Protein AF-A0A022RTV9-F1 (afdb_monomer_lite)

Sequence (287 aa):
MSQESLSSLPFPLDPNQTYPLLLLSHGSNHQNQTLYSISKDKAIVDTKITEFRSKKAISTSHPPWLALIHPRKSSLTFSLLNTVTKQEIHLPKIKQKPERSSYCDYACIFSETPTHPNCHVLFIAAFDTHLYYYRMGDEKFTSRPNKFGDENNNLASAVHYKRKIYGWMGRSRNLVQVDFIGGEIVIEKVVNDKGQSCHIPMPTPPFSFLFNEYLVASGDDVLLVHSTTNGNNQSMQVSHYNIFKIDVYKGEWTELKSIGDRTIFLDPYGSKSWLFTNNGSDDENDD

Structure (mmCIF, N/CA/C/O backbone):
data_AF-A0A022RTV9-F1
#
_entry.id   AF-A0A022RTV9-F1
#
loop_
_atom_site.group_PDB
_atom_site.id
_atom_site.type_symbol
_atom_site.label_atom_id
_atom_site.label_alt_id
_atom_site.label_comp_id
_atom_site.label_asym_id
_atom_site.label_entity_id
_atom_site.label_seq_id
_atom_site.pdbx_PDB_ins_code
_atom_site.Cartn_x
_atom_site.Cartn_y
_atom_site.Cartn_z
_atom_site.occupancy
_atom_site.B_iso_or_equiv
_atom_site.auth_seq_id
_atom_site.auth_comp_id
_atom_site.auth_asym_id
_atom_site.auth_atom_id
_atom_site.pdbx_PDB_model_num
ATOM 1 N N . MET A 1 1 ? -18.522 23.160 6.491 1.00 40.44 1 MET A N 1
ATOM 2 C CA . MET A 1 1 ? -17.428 23.491 5.552 1.00 40.44 1 MET A CA 1
ATOM 3 C C . MET A 1 1 ? -18.072 23.724 4.202 1.00 40.44 1 MET A C 1
ATOM 5 O O . MET A 1 1 ? -18.863 22.885 3.794 1.00 40.44 1 MET A O 1
ATOM 9 N N . SER A 1 2 ? -17.864 24.902 3.615 1.00 34.19 2 SER A N 1
ATOM 10 C CA . SER A 1 2 ? -18.536 25.348 2.393 1.00 34.19 2 SER A CA 1
ATOM 11 C C . SER A 1 2 ? -18.018 24.604 1.161 1.00 34.19 2 SER A C 1
ATOM 13 O O . SER A 1 2 ? -16.841 24.270 1.054 1.00 34.19 2 SER A O 1
ATOM 15 N N . GLN A 1 3 ? -18.933 24.369 0.228 1.00 37.50 3 GLN A N 1
ATOM 16 C CA . GLN A 1 3 ? -18.795 23.605 -1.016 1.00 37.50 3 GLN A CA 1
ATOM 17 C C . GLN A 1 3 ? -17.837 24.251 -2.048 1.00 37.50 3 GLN A C 1
ATOM 19 O O . GLN A 1 3 ? -17.596 23.685 -3.108 1.00 37.50 3 GLN A O 1
ATOM 24 N N . GLU A 1 4 ? -17.267 25.422 -1.740 1.00 35.94 4 GLU A N 1
ATOM 25 C CA . GLU A 1 4 ? -16.452 26.236 -2.654 1.00 35.94 4 GLU A CA 1
ATOM 26 C C . GLU A 1 4 ? -14.962 25.837 -2.711 1.00 35.94 4 GLU A C 1
ATOM 28 O O . GLU A 1 4 ? -14.253 26.247 -3.631 1.00 35.94 4 GLU A O 1
ATOM 33 N N . SER A 1 5 ? -14.465 25.009 -1.780 1.00 46.81 5 SER A N 1
ATOM 34 C CA . SER A 1 5 ? -13.018 24.766 -1.624 1.00 46.81 5 SER A CA 1
ATOM 35 C C . SER A 1 5 ? -12.423 23.635 -2.469 1.00 46.81 5 SER A C 1
ATOM 37 O O . SER A 1 5 ? -11.254 23.337 -2.272 1.00 46.81 5 SER A O 1
ATOM 39 N N . LEU A 1 6 ? -13.202 22.978 -3.335 1.00 50.53 6 LEU A N 1
ATOM 40 C CA . LEU A 1 6 ? -12.746 21.869 -4.200 1.00 50.53 6 LEU A CA 1
ATOM 41 C C . LEU A 1 6 ? -12.435 22.329 -5.643 1.00 50.53 6 LEU A C 1
ATOM 43 O O . LEU A 1 6 ? -12.091 21.541 -6.532 1.00 50.53 6 LEU A O 1
ATOM 47 N N . SER A 1 7 ? -12.621 23.622 -5.917 1.00 49.84 7 SER A N 1
ATOM 48 C CA . SER A 1 7 ? -12.458 24.228 -7.241 1.00 49.84 7 SER A CA 1
ATOM 49 C C . SER A 1 7 ? -10.990 24.432 -7.642 1.00 49.84 7 SER A C 1
ATOM 51 O O . SER A 1 7 ? -10.726 24.567 -8.834 1.00 49.84 7 SER A O 1
ATOM 53 N N . SER A 1 8 ? -10.039 24.387 -6.696 1.00 53.28 8 SER A N 1
ATOM 54 C CA . SER A 1 8 ? -8.605 24.609 -6.956 1.00 53.28 8 SER A CA 1
ATOM 55 C C . SER A 1 8 ? -7.824 23.369 -7.391 1.00 53.28 8 SER A C 1
ATOM 57 O O . SER A 1 8 ? -6.655 23.480 -7.761 1.00 53.28 8 SER A O 1
ATOM 59 N N . LEU A 1 9 ? -8.445 22.190 -7.366 1.00 59.78 9 LEU A N 1
ATOM 60 C CA . LEU A 1 9 ? -7.827 20.974 -7.883 1.00 59.78 9 LEU A CA 1
ATOM 61 C C . LEU A 1 9 ? -7.657 21.070 -9.412 1.00 59.78 9 LEU A C 1
ATOM 63 O O . LEU A 1 9 ? -8.671 21.227 -10.098 1.00 59.78 9 LEU A O 1
ATOM 67 N N . PRO A 1 10 ? -6.441 20.881 -9.969 1.00 61.75 10 PRO A N 1
ATOM 68 C CA . PRO A 1 10 ? -6.193 20.835 -11.416 1.00 61.75 10 PRO A CA 1
ATOM 69 C C . PRO A 1 10 ? -6.713 19.531 -12.056 1.00 61.75 10 PRO A C 1
ATOM 71 O O . PRO A 1 10 ? -6.150 19.035 -13.027 1.00 61.75 10 PRO A O 1
ATOM 74 N N . PHE A 1 11 ? -7.761 18.943 -11.471 1.00 62.59 11 PHE A N 1
ATOM 75 C CA . PHE A 1 11 ? -8.404 17.727 -11.936 1.00 62.59 11 PHE A CA 1
ATOM 76 C C . PHE A 1 11 ? -9.705 18.071 -12.687 1.00 62.59 11 PHE A C 1
ATOM 78 O O . PHE A 1 11 ? -10.491 18.888 -12.189 1.00 62.59 11 PHE A O 1
ATOM 85 N N . PRO A 1 12 ? -9.968 17.423 -13.834 1.00 56.00 12 PRO A N 1
ATOM 86 C CA . PRO A 1 12 ? -9.184 16.321 -14.390 1.00 56.00 12 PRO A CA 1
ATOM 87 C C . PRO A 1 12 ? -7.874 16.801 -15.035 1.00 56.00 12 PRO A C 1
ATOM 89 O O . PRO A 1 12 ? -7.822 17.860 -15.653 1.00 56.00 12 PRO A O 1
ATOM 92 N N . LEU A 1 13 ? -6.816 16.004 -14.865 1.00 64.44 13 LEU A N 1
ATOM 93 C CA . LEU A 1 13 ? -5.594 16.149 -15.658 1.00 64.44 13 LEU A CA 1
ATOM 94 C C . LEU A 1 13 ? -5.926 15.898 -17.136 1.00 64.44 13 LEU A C 1
ATOM 96 O O . LEU A 1 13 ? -6.953 15.286 -17.431 1.00 64.44 13 LEU A O 1
ATOM 100 N N . ASP A 1 14 ? -5.060 16.365 -18.041 1.00 64.25 14 ASP A N 1
ATOM 101 C CA . ASP A 1 14 ? -5.196 16.161 -19.490 1.00 64.25 14 ASP A CA 1
ATOM 102 C C . ASP A 1 14 ? -5.623 14.708 -19.795 1.00 64.25 14 ASP A C 1
ATOM 104 O O . ASP A 1 14 ? -4.902 13.781 -19.422 1.00 64.25 14 ASP A O 1
ATOM 108 N N . PRO A 1 15 ? -6.788 14.474 -20.428 1.00 60.91 15 PRO A N 1
ATOM 109 C CA . PRO A 1 15 ? -7.261 13.123 -20.720 1.00 60.91 15 PRO A CA 1
ATOM 110 C C . PRO A 1 15 ? -6.337 12.365 -21.685 1.00 60.91 15 PRO A C 1
ATOM 112 O O . PRO A 1 15 ? -6.389 11.139 -21.725 1.00 60.91 15 PRO A O 1
ATOM 115 N N . ASN A 1 16 ? -5.464 13.069 -22.416 1.00 66.19 16 ASN A N 1
ATOM 116 C CA . ASN A 1 16 ? -4.448 12.482 -23.292 1.00 66.19 16 ASN A CA 1
ATOM 117 C C . ASN A 1 16 ? -3.116 12.206 -22.569 1.00 66.19 16 ASN A C 1
ATOM 119 O O . ASN A 1 16 ? -2.122 11.847 -23.202 1.00 66.19 16 ASN A O 1
ATOM 123 N N . GLN A 1 17 ? -3.056 12.393 -21.247 1.00 68.75 17 GLN A N 1
ATOM 124 C CA . GLN A 1 17 ? -1.880 12.113 -20.428 1.00 68.75 17 GLN A CA 1
ATOM 125 C C . GLN A 1 17 ? -1.584 10.600 -20.427 1.00 68.75 17 GLN A C 1
ATOM 127 O O . GLN A 1 17 ? -2.201 9.829 -19.697 1.00 68.75 17 GLN A O 1
ATOM 132 N N . THR A 1 18 ? -0.595 10.176 -21.215 1.00 74.12 18 THR A N 1
ATOM 133 C CA . THR A 1 18 ? -0.183 8.763 -21.346 1.00 74.12 18 THR A CA 1
ATOM 134 C C . THR A 1 18 ? 0.809 8.297 -20.277 1.00 74.12 18 THR A C 1
ATOM 136 O O . THR A 1 18 ? 0.978 7.098 -20.067 1.00 74.12 18 THR A O 1
ATOM 139 N N . TYR A 1 19 ? 1.452 9.232 -19.572 1.00 80.88 19 TYR A N 1
ATOM 140 C CA . TYR A 1 19 ? 2.436 8.946 -18.525 1.00 80.88 19 TYR A CA 1
ATOM 141 C C . TYR A 1 19 ? 1.949 9.415 -17.153 1.00 80.88 19 TYR A C 1
ATOM 143 O O . TYR A 1 19 ? 1.403 10.520 -17.058 1.00 80.88 19 TYR A O 1
ATOM 151 N N . PRO A 1 20 ? 2.210 8.656 -16.074 1.00 82.69 20 PRO A N 1
ATOM 152 C CA . PRO A 1 20 ? 1.822 9.067 -14.734 1.00 82.69 20 PRO A CA 1
ATOM 153 C C . PRO A 1 20 ? 2.514 10.378 -14.331 1.00 82.69 20 PRO A C 1
ATOM 155 O O . PRO A 1 20 ? 3.660 10.649 -14.700 1.00 82.69 20 PRO A O 1
ATOM 158 N N . LEU A 1 21 ? 1.804 11.192 -13.549 1.00 84.75 21 LEU A N 1
ATOM 159 C CA . LEU A 1 21 ? 2.364 12.372 -12.895 1.00 84.75 21 LEU A CA 1
ATOM 160 C C . LEU A 1 21 ? 2.743 12.039 -11.458 1.00 84.75 21 LEU A C 1
ATOM 162 O O . LEU A 1 21 ? 1.988 11.376 -10.745 1.00 84.75 21 LEU A O 1
ATOM 166 N N . LEU A 1 22 ? 3.888 12.551 -11.020 1.00 87.31 22 LEU A N 1
ATOM 167 C CA . LEU A 1 22 ? 4.317 12.445 -9.631 1.00 87.31 22 LEU A CA 1
ATOM 168 C C . LEU A 1 22 ? 3.833 13.668 -8.859 1.00 87.31 22 LEU A C 1
ATOM 170 O O . LEU A 1 22 ? 4.070 14.799 -9.276 1.00 87.31 22 LEU A O 1
ATOM 174 N N . LEU A 1 23 ? 3.171 13.440 -7.728 1.00 86.00 23 LEU A N 1
ATOM 175 C CA . LEU A 1 23 ? 2.806 14.494 -6.788 1.00 86.00 23 LEU A CA 1
ATOM 176 C C . LEU A 1 23 ? 3.869 14.568 -5.691 1.00 86.00 23 LEU A C 1
ATOM 178 O O . LEU A 1 23 ? 4.004 13.651 -4.884 1.00 86.00 23 LEU A O 1
ATOM 182 N N . LEU A 1 24 ? 4.610 15.669 -5.660 1.00 83.69 24 LEU A N 1
ATOM 183 C CA . LEU A 1 24 ? 5.675 15.918 -4.696 1.00 83.69 24 LEU A CA 1
ATOM 184 C C . LEU A 1 24 ? 5.199 16.939 -3.663 1.00 83.69 24 LEU A C 1
ATOM 186 O O . LEU A 1 24 ? 4.921 18.086 -4.012 1.00 83.69 24 LEU A O 1
ATOM 190 N N . SER A 1 25 ? 5.134 16.543 -2.392 1.00 81.50 25 SER A N 1
ATOM 191 C CA . SER A 1 25 ? 4.837 17.456 -1.281 1.00 81.50 25 SER A CA 1
ATOM 192 C C . SER A 1 25 ? 6.129 17.985 -0.659 1.00 81.50 25 SER A C 1
ATOM 194 O O . SER A 1 25 ? 6.915 17.205 -0.121 1.00 81.50 25 SER A O 1
ATOM 196 N N . HIS A 1 26 ? 6.332 19.304 -0.667 1.00 79.31 26 HIS A N 1
ATOM 197 C CA . HIS A 1 26 ? 7.573 19.946 -0.208 1.00 79.31 26 HIS A CA 1
ATOM 198 C C . HIS A 1 26 ? 7.327 21.216 0.622 1.00 79.31 26 HIS A C 1
ATOM 200 O O . HIS A 1 26 ? 6.191 21.572 0.960 1.00 79.31 26 HIS A O 1
ATOM 206 N N . GLY A 1 27 ? 8.423 21.871 1.012 1.00 77.75 27 GLY A N 1
ATOM 207 C CA . GLY A 1 27 ? 8.424 22.990 1.950 1.00 77.75 27 GLY A CA 1
ATOM 208 C C . GLY A 1 27 ? 8.170 22.558 3.398 1.00 77.75 27 GLY A C 1
ATOM 209 O O . GLY A 1 27 ? 7.909 21.391 3.697 1.00 77.75 27 GLY A O 1
ATOM 210 N N . SER A 1 28 ? 8.236 23.519 4.319 1.00 75.44 28 SER A N 1
ATOM 211 C CA . SER A 1 28 ? 7.975 23.266 5.737 1.00 75.44 28 SER A CA 1
ATOM 212 C C . SER A 1 28 ? 6.563 22.703 5.925 1.00 75.44 28 SER A C 1
ATOM 214 O O . SER A 1 28 ? 5.587 23.304 5.482 1.00 75.44 28 SER A O 1
ATOM 216 N N . ASN A 1 29 ? 6.447 21.548 6.585 1.00 72.25 29 ASN A N 1
ATOM 217 C CA . ASN A 1 29 ? 5.171 20.880 6.870 1.00 72.25 29 ASN A CA 1
ATOM 218 C C . ASN A 1 29 ? 4.302 20.575 5.632 1.00 72.25 29 ASN A C 1
ATOM 220 O O . ASN A 1 29 ? 3.079 20.663 5.734 1.00 72.25 29 ASN A O 1
ATOM 224 N N . HIS A 1 30 ? 4.888 20.243 4.474 1.00 76.25 30 HIS A N 1
ATOM 225 C CA . HIS A 1 30 ? 4.138 19.895 3.250 1.00 76.25 30 HIS A CA 1
ATOM 226 C C . HIS A 1 30 ? 3.164 20.998 2.796 1.00 76.25 30 HIS A C 1
ATOM 228 O O . HIS A 1 30 ? 2.027 20.746 2.391 1.00 76.25 30 HIS A O 1
ATOM 234 N N . GLN A 1 31 ? 3.572 22.256 2.944 1.00 77.56 31 GLN A N 1
ATOM 235 C CA . GLN A 1 31 ? 2.744 23.410 2.592 1.00 77.56 31 GLN A CA 1
ATOM 236 C C . GLN A 1 31 ? 2.607 23.632 1.079 1.00 77.56 31 GLN A C 1
ATOM 238 O O . GLN A 1 31 ? 1.670 24.319 0.678 1.00 77.56 31 GLN A O 1
ATOM 243 N N . ASN A 1 32 ? 3.500 23.045 0.276 1.00 80.12 32 ASN A N 1
ATOM 244 C CA . ASN A 1 32 ? 3.532 23.183 -1.177 1.00 80.12 32 ASN A CA 1
ATOM 245 C C . ASN A 1 32 ? 3.450 21.815 -1.864 1.00 80.12 32 ASN A C 1
ATOM 247 O O . ASN A 1 32 ? 3.882 20.798 -1.307 1.00 80.12 32 ASN A O 1
ATOM 251 N N . GLN A 1 33 ? 2.920 21.805 -3.086 1.00 82.56 33 GLN A N 1
ATOM 252 C CA . GLN A 1 33 ? 2.764 20.615 -3.912 1.00 82.56 33 GLN A CA 1
ATOM 253 C C . GLN A 1 33 ? 3.214 20.910 -5.337 1.00 82.56 33 GLN A C 1
ATOM 255 O O . GLN A 1 33 ? 2.882 21.942 -5.912 1.00 82.56 33 GLN A O 1
ATOM 260 N N . THR A 1 34 ? 3.929 19.968 -5.935 1.00 83.50 34 THR A N 1
ATOM 261 C CA . THR A 1 34 ? 4.353 20.061 -7.328 1.00 83.50 34 THR A CA 1
ATOM 262 C C . THR A 1 34 ? 3.951 18.800 -8.065 1.00 83.50 34 THR A C 1
ATOM 264 O O . THR A 1 34 ? 4.259 17.694 -7.627 1.00 83.50 34 THR A O 1
ATOM 267 N N . LEU A 1 35 ? 3.270 18.979 -9.196 1.00 85.44 35 LEU A N 1
ATOM 268 C CA . LEU A 1 35 ? 3.066 17.914 -10.167 1.00 85.44 35 LEU A CA 1
ATOM 269 C C . LEU A 1 35 ? 4.272 17.867 -11.099 1.00 85.44 35 LEU A C 1
ATOM 271 O O . LEU A 1 35 ? 4.624 18.867 -11.728 1.00 85.44 35 LEU A O 1
ATOM 275 N N . TYR A 1 36 ? 4.902 16.707 -11.186 1.00 86.06 36 TYR A N 1
ATOM 276 C CA . TYR A 1 36 ? 6.076 16.479 -12.008 1.00 86.06 36 TYR A CA 1
ATOM 277 C C . TYR A 1 36 ? 5.753 15.491 -13.129 1.00 86.06 36 TYR A C 1
ATOM 279 O O . TYR A 1 36 ? 5.184 14.421 -12.899 1.00 86.06 36 TYR A O 1
ATOM 287 N N . SER A 1 37 ? 6.106 15.877 -14.356 1.00 85.44 37 SER A N 1
ATOM 288 C CA . SER A 1 37 ? 5.990 15.025 -15.532 1.00 85.44 37 SER A CA 1
ATOM 289 C C . SER A 1 37 ? 7.246 14.197 -15.689 1.00 85.44 37 SER A C 1
ATOM 291 O O . SER A 1 37 ? 8.313 14.759 -15.920 1.00 85.44 37 SER A O 1
ATOM 293 N N . ILE A 1 38 ? 7.099 12.876 -15.683 1.00 84.25 38 ILE A N 1
ATOM 294 C CA . ILE A 1 38 ? 8.208 11.982 -16.025 1.00 84.25 38 ILE A CA 1
ATOM 295 C C . ILE A 1 38 ? 8.535 12.120 -17.517 1.00 84.25 38 ILE A C 1
ATOM 297 O O . ILE A 1 38 ? 9.679 12.346 -17.879 1.00 84.25 38 ILE A O 1
ATOM 301 N N . SER A 1 39 ? 7.515 12.091 -18.383 1.00 84.00 39 SER A N 1
ATOM 302 C CA . SER A 1 39 ? 7.703 12.176 -19.843 1.00 84.00 39 SER A CA 1
ATOM 303 C C . SER A 1 39 ? 8.381 13.459 -20.327 1.00 84.00 39 SER A C 1
ATOM 305 O O . SER A 1 39 ? 9.091 13.444 -21.325 1.00 84.00 39 SER A O 1
ATOM 307 N N . LYS A 1 40 ? 8.143 14.582 -19.638 1.00 84.19 40 LYS A N 1
ATOM 308 C CA . LYS A 1 40 ? 8.707 15.888 -20.002 1.00 84.19 40 LYS A CA 1
ATOM 309 C C . LYS A 1 40 ? 9.925 16.253 -19.150 1.00 84.19 40 LYS A C 1
ATOM 311 O O . LYS A 1 40 ? 10.411 17.368 -19.316 1.00 84.19 40 LYS A O 1
ATOM 316 N N . ASP A 1 41 ? 10.322 15.379 -18.219 1.00 85.12 41 ASP A N 1
ATOM 317 C CA . ASP A 1 41 ? 11.376 15.603 -17.220 1.00 85.12 41 ASP A CA 1
ATOM 318 C C . ASP A 1 41 ? 11.319 17.014 -16.606 1.00 85.12 41 ASP A C 1
ATOM 320 O O . ASP A 1 41 ? 12.277 17.785 -16.603 1.00 85.12 41 ASP A O 1
ATOM 324 N N . LYS A 1 42 ? 10.121 17.425 -16.172 1.00 84.81 42 LYS A N 1
ATOM 325 C CA . LYS A 1 42 ? 9.922 18.776 -15.635 1.00 84.81 42 LYS A CA 1
ATOM 326 C C . LYS A 1 42 ? 8.734 18.881 -14.700 1.00 84.81 42 LYS A C 1
ATOM 328 O O . LYS A 1 42 ? 7.700 18.229 -14.878 1.00 84.81 42 LYS A O 1
ATOM 333 N N . ALA A 1 43 ? 8.858 19.798 -13.747 1.00 81.75 43 ALA A N 1
ATOM 334 C CA . ALA A 1 43 ? 7.731 20.281 -12.965 1.00 81.75 43 ALA A CA 1
ATOM 335 C C . ALA A 1 43 ? 6.718 20.973 -13.894 1.00 81.75 43 ALA A C 1
ATOM 337 O O . ALA A 1 43 ? 7.085 21.849 -14.678 1.00 81.75 43 ALA A O 1
ATOM 338 N N . ILE A 1 44 ? 5.450 20.559 -13.830 1.00 74.31 44 ILE A N 1
ATOM 339 C CA . ILE A 1 44 ? 4.392 21.063 -14.716 1.00 74.31 44 ILE A CA 1
ATOM 340 C C . ILE A 1 44 ? 3.842 22.417 -14.241 1.00 74.31 44 ILE A C 1
ATOM 342 O O . ILE A 1 44 ? 3.420 23.171 -15.105 1.00 74.31 44 ILE A O 1
ATOM 346 N N . VAL A 1 45 ? 3.879 22.738 -12.935 1.00 66.12 45 VAL A N 1
ATOM 347 C CA . VAL A 1 45 ? 3.786 24.077 -12.281 1.00 66.12 45 VAL A CA 1
ATOM 348 C C . VAL A 1 45 ? 3.414 23.895 -10.792 1.00 66.12 45 VAL A C 1
ATOM 350 O O . VAL A 1 45 ? 2.769 22.915 -10.416 1.00 66.12 45 VAL A O 1
ATOM 353 N N . ASP A 1 46 ? 3.860 24.834 -9.947 1.00 56.56 46 ASP A N 1
ATOM 354 C CA . ASP A 1 46 ? 3.654 24.937 -8.490 1.00 56.56 46 ASP A CA 1
ATOM 355 C C . ASP A 1 46 ? 2.205 25.344 -8.154 1.00 56.56 46 ASP A C 1
ATOM 357 O O . ASP A 1 46 ? 1.885 26.500 -7.865 1.00 56.56 46 ASP A O 1
ATOM 361 N N . THR A 1 47 ? 1.272 24.402 -8.276 1.00 57.91 47 THR A N 1
ATOM 362 C CA . THR A 1 47 ? -0.109 24.626 -7.849 1.00 57.91 47 THR A CA 1
ATOM 363 C C . THR A 1 47 ? -0.170 24.563 -6.327 1.00 57.91 47 THR A C 1
ATOM 365 O O . THR A 1 47 ? 0.001 23.495 -5.738 1.00 57.91 47 THR A O 1
ATOM 368 N N . LYS A 1 48 ? -0.485 25.687 -5.673 1.00 63.91 48 LYS A N 1
ATOM 369 C CA . LYS A 1 48 ? -0.991 25.670 -4.294 1.00 63.91 48 LYS A CA 1
ATOM 370 C C . LYS A 1 48 ? -2.353 24.977 -4.294 1.00 63.91 48 LYS A C 1
ATOM 372 O O . LYS A 1 48 ? -3.383 25.634 -4.416 1.00 63.91 48 LYS A O 1
ATOM 377 N N . ILE A 1 49 ? -2.351 23.651 -4.192 1.00 71.94 49 ILE A N 1
ATOM 378 C CA . ILE A 1 49 ? -3.572 22.859 -4.073 1.00 71.94 49 ILE A CA 1
ATOM 379 C C . ILE A 1 49 ? -4.030 22.988 -2.625 1.00 71.94 49 ILE A C 1
ATOM 381 O O . ILE A 1 49 ? -3.474 22.365 -1.716 1.00 71.94 49 ILE A O 1
ATOM 385 N N . THR A 1 50 ? -5.014 23.854 -2.397 1.00 72.88 50 THR A N 1
ATOM 386 C CA . THR A 1 50 ? -5.497 24.212 -1.056 1.00 72.88 50 THR A CA 1
ATOM 387 C C . THR A 1 50 ? -5.912 22.974 -0.260 1.00 72.88 50 THR A C 1
ATOM 389 O O . THR A 1 50 ? -5.642 22.874 0.936 1.00 72.88 50 THR A O 1
ATOM 392 N N . GLU A 1 51 ? -6.493 21.996 -0.945 1.00 77.25 51 GLU A N 1
ATOM 393 C CA . GLU A 1 51 ? -6.970 20.718 -0.430 1.00 77.25 51 GLU A CA 1
ATOM 394 C C . GLU A 1 51 ? -5.831 19.841 0.114 1.00 77.25 51 GLU A C 1
ATOM 396 O O . GLU A 1 51 ? -6.044 19.082 1.066 1.00 77.25 51 GLU A O 1
ATOM 401 N N . PHE A 1 52 ? -4.622 19.971 -0.446 1.00 80.94 52 PHE A N 1
ATOM 402 C CA . PHE A 1 52 ? -3.412 19.255 -0.029 1.00 80.94 52 PHE A CA 1
ATOM 403 C C . PHE A 1 52 ? -2.523 20.067 0.910 1.00 80.94 52 PHE A C 1
ATOM 405 O O . PHE A 1 52 ? -1.571 19.523 1.469 1.00 80.94 52 PHE A O 1
ATOM 412 N N . ARG A 1 53 ? -2.822 21.351 1.127 1.00 81.88 53 ARG A N 1
ATOM 413 C CA . ARG A 1 53 ? -1.992 22.230 1.947 1.00 81.88 53 ARG A CA 1
ATOM 414 C C . ARG A 1 53 ? -1.807 21.656 3.348 1.00 81.88 53 ARG A C 1
ATOM 416 O O . ARG A 1 53 ? -2.770 21.418 4.078 1.00 81.88 53 ARG A O 1
ATOM 423 N N . SER A 1 54 ? -0.545 21.469 3.728 1.00 82.75 54 SER A N 1
ATOM 424 C CA . SER A 1 54 ? -0.161 20.885 5.015 1.00 82.75 54 SER A CA 1
ATOM 425 C C . SER A 1 54 ? -0.664 19.456 5.228 1.00 82.75 54 SER A C 1
ATOM 427 O O . SER A 1 54 ? -0.761 18.994 6.367 1.00 82.75 54 SER A O 1
ATOM 429 N N . LYS A 1 55 ? -0.991 18.751 4.142 1.00 84.94 55 LYS A N 1
ATOM 430 C CA . LYS A 1 55 ? -1.359 17.340 4.137 1.00 84.94 55 LYS A CA 1
ATOM 431 C C . LYS A 1 55 ? -0.341 16.558 3.306 1.00 84.94 55 LYS A C 1
ATOM 433 O O . LYS A 1 55 ? 0.122 17.009 2.258 1.00 84.94 55 LYS A O 1
ATOM 438 N N . LYS A 1 56 ? -0.011 15.355 3.763 1.00 85.00 56 LYS A N 1
ATOM 439 C CA . LYS A 1 56 ? 0.677 14.355 2.951 1.00 85.00 56 LYS A CA 1
ATOM 440 C C . LYS A 1 56 ? -0.374 13.596 2.145 1.00 85.00 56 LYS A C 1
ATOM 442 O O . LYS A 1 56 ? -1.311 13.065 2.735 1.00 85.00 56 LYS A O 1
ATOM 447 N N . ALA A 1 57 ? -0.221 13.557 0.826 1.00 87.19 57 ALA A N 1
ATOM 448 C CA . ALA A 1 57 ? -1.050 12.733 -0.043 1.00 87.19 57 ALA A CA 1
ATOM 449 C C . ALA A 1 57 ? -0.380 11.371 -0.253 1.00 87.19 57 ALA A C 1
ATOM 451 O O . ALA A 1 57 ? 0.817 11.302 -0.522 1.00 87.19 57 ALA A O 1
ATOM 452 N N . ILE A 1 58 ? -1.154 10.300 -0.114 1.00 86.94 58 ILE A N 1
ATOM 453 C CA . ILE A 1 58 ? -0.713 8.916 -0.285 1.00 86.94 58 ILE A CA 1
ATOM 454 C C . ILE A 1 58 ? -1.601 8.260 -1.332 1.00 86.94 58 ILE A C 1
ATOM 456 O O . ILE A 1 58 ? -2.829 8.393 -1.318 1.00 86.94 58 ILE A O 1
ATOM 460 N N . SER A 1 59 ? -0.959 7.546 -2.248 1.00 85.56 59 SER A N 1
ATOM 461 C CA . SER A 1 59 ? -1.647 6.754 -3.258 1.00 85.56 59 SER A CA 1
ATOM 462 C C . SER A 1 59 ? -2.276 5.508 -2.623 1.00 85.56 59 SER A C 1
ATOM 464 O O . SER A 1 59 ? -1.678 4.857 -1.769 1.00 85.56 59 SER A O 1
ATOM 466 N N . THR A 1 60 ? -3.493 5.158 -3.038 1.00 88.06 60 THR A N 1
ATOM 467 C CA . THR A 1 60 ? -4.255 4.042 -2.447 1.00 88.06 60 THR A CA 1
ATOM 468 C C . THR A 1 60 ? -4.371 2.876 -3.424 1.00 88.06 60 THR A C 1
ATOM 470 O O . THR A 1 60 ? -3.964 2.973 -4.586 1.00 88.06 60 THR A O 1
ATOM 473 N 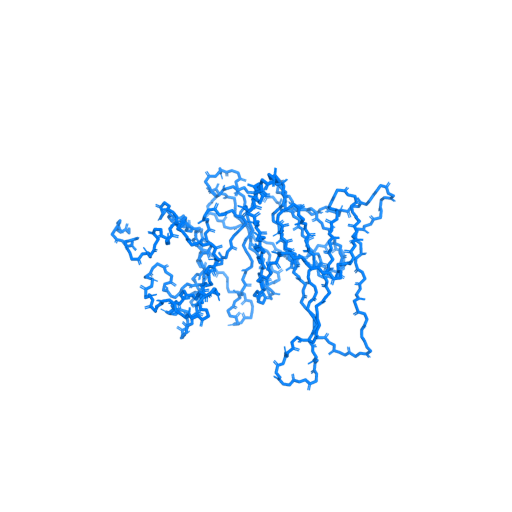N . SER A 1 61 ? -4.875 1.732 -2.964 1.00 83.81 61 SER A N 1
ATOM 474 C CA . SER A 1 61 ? -5.136 0.573 -3.825 1.00 83.81 61 SER A CA 1
ATOM 475 C C . SER A 1 61 ? -6.308 0.749 -4.796 1.00 83.81 61 SER A C 1
ATOM 477 O O . SER A 1 61 ? -6.404 -0.032 -5.738 1.00 83.81 61 SER A O 1
ATOM 479 N N . HIS A 1 62 ? -7.170 1.754 -4.608 1.00 85.44 62 HIS A N 1
ATOM 480 C CA . HIS A 1 62 ? -8.362 1.962 -5.436 1.00 85.44 62 HIS A CA 1
ATOM 481 C C . HIS A 1 62 ? -8.356 3.362 -6.056 1.00 85.44 62 HIS A C 1
ATOM 483 O O . HIS A 1 62 ? -8.881 4.306 -5.459 1.00 85.44 62 HIS A O 1
ATOM 489 N N . PRO A 1 63 ? -7.806 3.531 -7.270 1.00 84.88 63 PRO A N 1
ATOM 490 C CA . PRO A 1 63 ? -8.035 4.742 -8.045 1.00 84.88 63 PRO A CA 1
ATOM 491 C C . PRO A 1 63 ? -9.546 5.007 -8.201 1.00 84.88 63 PRO A C 1
ATOM 493 O O . PRO A 1 63 ? -10.318 4.054 -8.322 1.00 84.88 63 PRO A O 1
ATOM 496 N N . PRO A 1 64 ? -10.003 6.271 -8.195 1.00 89.00 64 PRO A N 1
ATOM 497 C CA . PRO A 1 64 ? -9.226 7.513 -8.146 1.00 89.00 64 PRO A CA 1
ATOM 498 C C . PRO A 1 64 ? -9.028 8.077 -6.718 1.00 89.00 64 PRO A C 1
ATOM 500 O O . PRO A 1 64 ? -8.954 9.291 -6.533 1.00 89.00 64 PRO A O 1
ATOM 503 N N . TRP A 1 65 ? -8.991 7.235 -5.681 1.00 91.44 65 TRP A N 1
ATOM 504 C CA . TRP A 1 65 ? -8.904 7.705 -4.297 1.00 91.44 65 TRP A CA 1
ATOM 505 C C . TRP A 1 65 ? -7.465 7.951 -3.826 1.00 91.44 65 TRP A C 1
ATOM 507 O O . TRP A 1 65 ? -6.564 7.134 -4.035 1.00 91.44 65 TRP A O 1
ATOM 517 N N . LEU A 1 66 ? -7.275 9.056 -3.107 1.00 91.50 66 LEU A N 1
ATOM 518 C CA . LEU A 1 66 ? -6.067 9.400 -2.359 1.00 91.50 66 LEU A CA 1
ATOM 519 C C . LEU A 1 66 ? -6.371 9.441 -0.863 1.00 91.50 66 LEU A C 1
ATOM 521 O O . LEU A 1 66 ? -7.440 9.894 -0.459 1.00 91.50 66 LEU A O 1
ATOM 525 N N . ALA A 1 67 ? -5.411 9.034 -0.038 1.00 91.88 67 ALA A N 1
ATOM 526 C CA . ALA A 1 67 ? -5.459 9.267 1.400 1.00 91.88 67 ALA A CA 1
ATOM 527 C C . ALA A 1 67 ? -4.666 10.535 1.735 1.00 91.88 67 ALA A C 1
ATOM 529 O O . ALA A 1 67 ? -3.507 10.674 1.347 1.00 91.88 67 ALA A O 1
ATOM 530 N N . LEU A 1 68 ? -5.286 11.466 2.451 1.00 91.06 68 LEU A N 1
ATOM 531 C CA . LEU A 1 68 ? -4.683 12.713 2.904 1.00 91.06 68 LEU A CA 1
ATOM 532 C C . LEU A 1 68 ? -4.459 12.644 4.408 1.00 91.06 68 LEU A C 1
ATOM 534 O O . LEU A 1 68 ? -5.405 12.508 5.182 1.00 91.06 68 LEU A O 1
ATOM 538 N N . ILE A 1 69 ? -3.204 12.772 4.825 1.00 87.81 69 ILE A N 1
ATOM 539 C CA . ILE A 1 69 ? -2.810 12.756 6.233 1.00 87.81 69 ILE A CA 1
ATOM 540 C C . ILE A 1 69 ? -2.401 14.155 6.636 1.00 87.81 69 ILE A C 1
ATOM 542 O O . ILE A 1 69 ? -1.470 14.734 6.079 1.00 87.81 69 ILE A O 1
ATOM 546 N N . HIS A 1 70 ? -3.076 14.689 7.643 1.00 84.94 70 HIS A N 1
ATOM 547 C CA . HIS A 1 70 ? -2.758 15.989 8.204 1.00 84.94 70 HIS A CA 1
ATOM 548 C C . HIS A 1 70 ? -2.237 15.827 9.638 1.00 84.94 70 HIS A C 1
ATOM 550 O O . HIS A 1 70 ? -3.029 15.585 10.561 1.00 84.94 70 HIS A O 1
ATOM 556 N N . PRO A 1 71 ? -0.913 15.938 9.846 1.00 76.38 71 PRO A N 1
ATOM 557 C CA . PRO A 1 71 ? -0.331 15.844 11.173 1.00 76.38 71 PRO A CA 1
ATOM 558 C C . PRO A 1 71 ? -0.600 17.121 11.978 1.00 76.38 71 PRO A C 1
ATOM 560 O O . PRO A 1 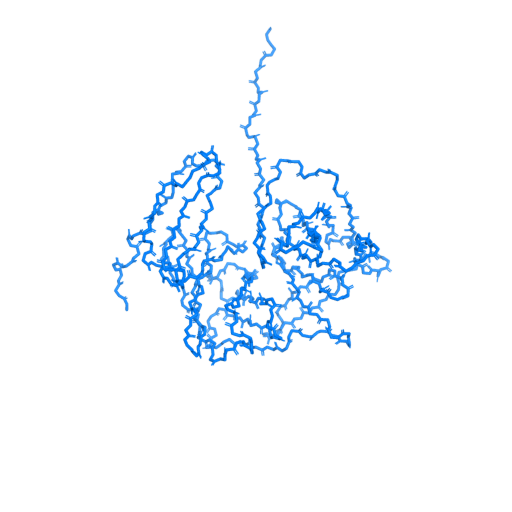71 ? -0.316 18.233 11.533 1.00 76.38 71 PRO A O 1
ATOM 563 N N . ARG A 1 72 ? -1.124 16.971 13.199 1.00 74.69 72 ARG A N 1
ATOM 564 C CA . ARG A 1 72 ? -1.322 18.067 14.162 1.00 74.69 72 ARG A CA 1
ATOM 565 C C . ARG A 1 72 ? -0.465 17.862 15.409 1.00 74.69 72 ARG A C 1
ATOM 567 O O . ARG A 1 72 ? 0.033 16.773 15.683 1.00 74.69 72 ARG A O 1
ATOM 574 N N . LYS A 1 73 ? -0.339 18.913 16.231 1.00 71.81 73 LYS A N 1
ATOM 575 C CA . LYS A 1 73 ? 0.479 18.910 17.464 1.00 71.81 73 LYS A CA 1
ATOM 576 C C . LYS A 1 73 ? 0.175 17.758 18.436 1.00 71.81 73 LYS A C 1
ATOM 578 O O . LYS A 1 73 ? 1.061 17.401 19.203 1.00 71.81 73 LYS A O 1
ATOM 583 N N . SER A 1 74 ? -1.028 17.188 18.424 1.00 75.12 74 SER A N 1
ATOM 584 C CA . SER A 1 74 ? -1.456 16.120 19.346 1.00 75.12 74 SER A CA 1
ATOM 585 C C . SER A 1 74 ? -2.427 15.113 18.717 1.00 75.12 74 SER A C 1
ATOM 587 O O . SER A 1 74 ? -3.120 14.395 19.427 1.00 75.12 74 SER A O 1
ATOM 589 N N . SER A 1 75 ? -2.551 15.094 17.388 1.00 81.81 75 SER A N 1
ATOM 590 C CA . SER A 1 75 ? -3.446 14.159 16.699 1.00 81.81 75 SER A CA 1
ATOM 591 C C . SER A 1 75 ? -3.063 13.985 15.238 1.00 81.81 75 SER A C 1
ATOM 593 O O . SER A 1 75 ? -2.393 14.842 14.657 1.00 81.81 75 SER A O 1
ATOM 595 N N . LEU A 1 76 ? -3.537 12.894 14.648 1.00 84.88 76 LEU A N 1
ATOM 596 C CA . LEU A 1 76 ? -3.518 12.666 13.210 1.00 84.88 76 LEU A CA 1
ATOM 597 C C . LEU A 1 76 ? -4.957 12.687 12.701 1.00 84.88 76 LEU A C 1
ATOM 599 O O . LEU A 1 76 ? -5.844 12.052 13.279 1.00 84.88 76 LEU A O 1
ATOM 603 N N . THR A 1 77 ? -5.193 13.450 11.640 1.00 88.19 77 THR A N 1
ATOM 604 C CA . THR A 1 77 ? -6.474 13.449 10.926 1.00 88.19 77 THR A CA 1
ATOM 605 C C . THR A 1 77 ? -6.269 12.927 9.521 1.00 88.19 77 THR A C 1
ATOM 607 O O . THR A 1 77 ? -5.288 13.295 8.871 1.00 88.19 77 THR A O 1
ATOM 610 N N . PHE A 1 78 ? -7.215 12.113 9.072 1.00 90.38 78 PHE A N 1
ATOM 611 C CA . PHE A 1 78 ? -7.180 11.448 7.782 1.00 90.38 78 PHE A CA 1
ATOM 612 C C . PHE A 1 78 ? -8.423 11.841 6.990 1.00 90.38 78 PHE A C 1
ATOM 614 O O . PHE A 1 78 ? -9.519 11.929 7.549 1.00 90.38 78 PHE A O 1
ATOM 621 N N . SER A 1 79 ? -8.263 12.055 5.692 1.00 92.81 79 SER A N 1
ATOM 622 C CA . SER A 1 79 ? -9.385 12.117 4.761 1.00 92.81 79 SER A CA 1
ATOM 623 C C . SER A 1 79 ? -9.089 11.317 3.502 1.00 92.81 79 SER A C 1
ATOM 625 O O .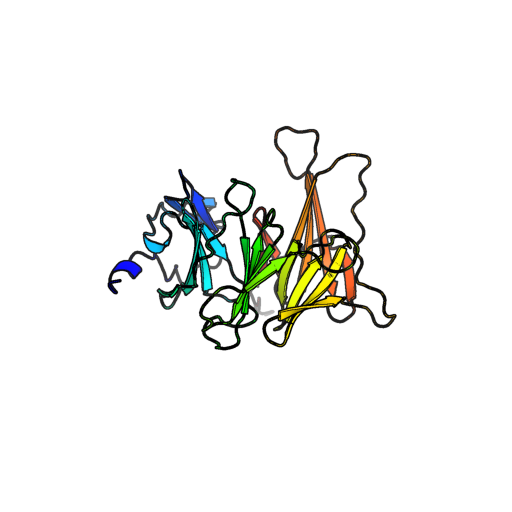 SER A 1 79 ? -7.933 11.117 3.136 1.00 92.81 79 SER A O 1
ATOM 627 N N . LEU A 1 80 ? -10.139 10.815 2.864 1.00 94.00 80 LEU A N 1
ATOM 628 C CA . LEU A 1 80 ? -10.065 10.133 1.581 1.00 94.00 80 LEU A CA 1
ATOM 629 C C . LEU A 1 80 ? -10.621 11.082 0.529 1.00 94.00 80 LEU A C 1
ATOM 631 O O . LEU A 1 80 ? -11.776 11.488 0.630 1.00 94.00 80 LEU A O 1
ATOM 635 N N . LEU A 1 81 ? -9.809 11.448 -0.455 1.00 92.06 81 LEU A N 1
ATOM 636 C CA . LEU A 1 81 ? -10.206 12.332 -1.545 1.00 92.06 81 LEU A CA 1
ATOM 637 C C . LEU A 1 81 ? -10.348 11.525 -2.830 1.00 92.06 81 LEU A C 1
ATOM 639 O O . LEU A 1 81 ? -9.385 10.915 -3.289 1.00 92.06 81 LEU A O 1
ATOM 643 N N . ASN A 1 82 ? -11.522 11.575 -3.444 1.00 90.75 82 ASN A N 1
ATOM 644 C CA . ASN A 1 82 ? -11.711 11.127 -4.814 1.00 90.75 82 ASN A CA 1
ATOM 645 C C . ASN A 1 82 ? -11.253 12.238 -5.766 1.00 90.75 82 ASN A C 1
ATOM 647 O O . ASN A 1 82 ? -11.831 13.324 -5.768 1.00 90.75 82 ASN A O 1
ATOM 651 N N . THR A 1 83 ? -10.227 11.992 -6.578 1.00 84.00 83 THR A N 1
ATOM 652 C CA . THR A 1 83 ? -9.659 13.041 -7.444 1.00 84.00 83 THR A CA 1
ATOM 653 C C . THR A 1 83 ? -10.527 13.379 -8.655 1.00 84.00 83 THR A C 1
ATOM 655 O O . THR A 1 83 ? -10.334 14.435 -9.251 1.00 84.00 83 THR A O 1
ATOM 658 N N . VAL A 1 84 ? -11.501 12.531 -9.000 1.00 84.69 84 VAL A N 1
ATOM 659 C CA . VAL A 1 84 ? -12.416 12.738 -10.134 1.00 84.69 84 VAL A CA 1
ATOM 660 C C . VAL A 1 84 ? -13.684 13.453 -9.678 1.00 84.69 84 VAL A C 1
ATOM 662 O O . VAL A 1 84 ? -14.031 14.506 -10.204 1.00 84.69 84 VAL A O 1
ATOM 665 N N . THR A 1 85 ? -14.370 12.906 -8.673 1.00 86.81 85 THR A N 1
ATOM 666 C CA . THR A 1 85 ? -15.638 13.464 -8.171 1.00 86.81 85 THR A CA 1
ATOM 667 C C . THR A 1 85 ? -15.429 14.601 -7.179 1.00 86.81 85 THR A C 1
ATOM 669 O O . THR A 1 85 ? -16.388 15.283 -6.824 1.00 86.81 85 THR A O 1
ATOM 672 N N . LYS A 1 86 ? -14.190 14.788 -6.705 1.00 84.56 86 LYS A N 1
ATOM 673 C CA . LYS A 1 86 ? -13.812 15.741 -5.652 1.00 84.56 86 LYS A CA 1
ATOM 674 C C . LYS A 1 86 ? -14.492 15.461 -4.307 1.00 84.56 86 LYS A C 1
ATOM 676 O O . LYS A 1 86 ? -14.437 16.279 -3.397 1.00 84.56 86 LYS A O 1
ATOM 681 N N . GLN A 1 87 ? -15.114 14.294 -4.152 1.00 90.06 87 GLN A N 1
ATOM 682 C CA . GLN A 1 87 ? -15.698 13.869 -2.889 1.00 90.06 87 GLN A CA 1
ATOM 683 C C . GLN A 1 87 ? -14.596 13.666 -1.844 1.00 90.06 87 GLN A C 1
ATOM 685 O O . GLN A 1 87 ? -13.645 12.921 -2.080 1.00 90.06 87 GLN A O 1
ATOM 690 N N . GLU A 1 88 ? -14.754 14.283 -0.673 1.00 91.62 88 GLU A N 1
ATOM 691 C CA . GLU A 1 88 ? -13.867 14.082 0.474 1.00 91.62 88 GLU A CA 1
ATOM 692 C C . GLU A 1 88 ? -14.619 13.382 1.611 1.00 91.62 88 GLU A C 1
ATOM 694 O O . GLU A 1 88 ? -15.640 13.869 2.103 1.00 91.62 88 GLU A O 1
ATOM 699 N N . ILE A 1 89 ? -14.098 12.237 2.050 1.00 93.31 89 ILE A N 1
ATOM 700 C CA . ILE A 1 89 ? -14.594 11.497 3.210 1.00 93.31 89 ILE A CA 1
ATOM 701 C C . ILE A 1 89 ? -13.642 11.754 4.374 1.00 93.31 89 ILE A C 1
ATOM 703 O O . ILE A 1 89 ? -12.465 11.407 4.316 1.00 93.31 89 ILE A O 1
ATOM 707 N N . HIS A 1 90 ? -14.146 12.360 5.444 1.00 93.56 90 HIS A N 1
ATOM 708 C CA . HIS A 1 90 ? -13.359 12.629 6.643 1.00 93.56 90 HIS A CA 1
ATOM 709 C C . HIS A 1 90 ? -13.408 11.419 7.575 1.00 93.56 90 HIS A C 1
ATOM 711 O O . HIS A 1 90 ? -14.489 11.003 7.986 1.00 93.56 90 HIS A O 1
ATOM 717 N N . LEU A 1 91 ? -12.244 10.871 7.923 1.00 93.75 91 LEU A N 1
ATOM 718 C CA . LEU A 1 91 ? -12.151 9.769 8.878 1.00 93.75 91 LEU A CA 1
ATOM 719 C C . LEU A 1 91 ? -12.004 10.317 10.311 1.00 93.75 91 LEU A C 1
ATOM 721 O O . LEU A 1 91 ? -11.574 11.466 10.496 1.00 93.75 91 LEU A O 1
ATOM 725 N N . PRO A 1 92 ? -12.322 9.520 11.349 1.00 93.00 92 PRO A N 1
ATOM 726 C CA . PRO A 1 92 ? -12.124 9.940 12.733 1.00 93.00 92 PRO A CA 1
ATOM 727 C C . PRO A 1 92 ? -10.664 10.329 13.037 1.00 93.00 92 PRO A C 1
ATOM 729 O O . PRO A 1 92 ? -9.716 9.931 12.370 1.00 93.00 92 PRO A O 1
ATOM 732 N N . LYS A 1 93 ? -10.434 11.136 14.073 1.00 90.50 93 LYS A N 1
ATOM 733 C CA . LYS A 1 93 ? -9.064 11.515 14.464 1.00 90.50 93 LYS A CA 1
ATOM 734 C C . LYS A 1 93 ? -8.417 10.449 15.348 1.00 90.50 93 LYS A C 1
ATOM 736 O O . LYS A 1 93 ? -9.059 9.942 16.269 1.00 90.50 93 LYS A O 1
ATOM 741 N N . ILE A 1 94 ? -7.120 10.218 15.168 1.00 86.50 94 ILE A N 1
ATOM 742 C CA . ILE A 1 94 ? -6.302 9.432 16.100 1.00 86.50 94 ILE A CA 1
ATOM 743 C C . ILE A 1 94 ? -5.712 10.400 17.133 1.00 86.50 94 ILE A C 1
ATOM 745 O O . ILE A 1 94 ? -5.029 11.363 16.777 1.00 86.50 94 ILE A O 1
ATOM 749 N N . LYS A 1 95 ? -6.042 10.199 18.417 1.00 79.50 95 LYS A N 1
ATOM 750 C CA . LYS A 1 95 ? -5.679 11.112 19.525 1.00 79.50 95 LYS A CA 1
ATOM 751 C C . LYS A 1 95 ? -4.278 10.874 20.107 1.00 79.50 95 LYS A C 1
ATOM 753 O O . LYS A 1 95 ? -3.837 11.675 20.922 1.00 79.50 95 LYS A O 1
ATOM 758 N N . GLN A 1 96 ? -3.600 9.793 19.732 1.00 66.88 96 GLN A N 1
ATOM 759 C CA . GLN A 1 96 ? -2.241 9.500 20.187 1.00 66.88 96 GLN A CA 1
ATOM 760 C C . GLN A 1 96 ? -1.231 9.886 19.108 1.00 66.88 96 GLN A C 1
ATOM 762 O O . GLN A 1 96 ? -1.473 9.698 17.916 1.00 66.88 96 GLN A O 1
ATOM 767 N N . LYS A 1 97 ? -0.110 10.473 19.537 1.00 59.81 97 LYS A N 1
ATOM 768 C CA . LYS A 1 97 ? 1.068 10.613 18.684 1.00 59.81 97 LYS A CA 1
ATOM 769 C C . LYS A 1 97 ? 1.800 9.270 18.673 1.00 59.81 97 LYS A C 1
ATOM 771 O O . LYS A 1 97 ? 1.955 8.702 19.753 1.00 59.81 97 LYS A O 1
ATOM 776 N N . PRO A 1 98 ? 2.309 8.821 17.518 1.00 56.50 98 PRO A N 1
ATOM 777 C CA . PRO A 1 98 ? 3.337 7.792 17.493 1.00 56.50 98 PRO A CA 1
ATOM 778 C C . PRO A 1 98 ? 4.479 8.201 18.432 1.00 56.50 98 PRO A C 1
ATOM 780 O O . PRO A 1 98 ? 4.838 9.381 18.497 1.00 56.50 98 PRO A O 1
ATOM 783 N N . GLU A 1 99 ? 5.037 7.247 19.176 1.00 53.00 99 GLU A N 1
ATOM 784 C CA . GLU A 1 99 ? 6.052 7.485 20.219 1.00 53.00 99 GLU A CA 1
ATOM 785 C C . GLU A 1 99 ? 7.309 8.210 19.702 1.00 53.00 99 GLU A C 1
ATOM 787 O O . GLU A 1 99 ? 8.061 8.799 20.479 1.00 53.00 99 GLU A O 1
ATOM 792 N N . ARG A 1 100 ? 7.532 8.213 18.381 1.00 52.69 100 ARG A N 1
ATOM 793 C CA . ARG A 1 100 ? 8.630 8.922 17.720 1.00 52.69 100 ARG A CA 1
ATOM 794 C C . ARG A 1 100 ? 8.107 10.128 16.939 1.00 52.69 100 ARG A C 1
ATOM 796 O O . ARG A 1 100 ? 7.212 10.027 16.108 1.00 52.69 100 ARG A O 1
ATOM 803 N N . SER A 1 101 ? 8.708 11.287 17.206 1.00 42.97 101 SER A N 1
ATOM 804 C CA . SER A 1 101 ? 8.335 12.605 16.675 1.00 42.97 101 SER A CA 1
ATOM 805 C C . SER A 1 101 ? 8.662 12.835 15.193 1.00 42.97 101 SER A C 1
ATOM 807 O O . SER A 1 101 ? 8.393 13.925 14.687 1.00 42.97 101 SER A O 1
ATOM 809 N N . SER A 1 102 ? 9.207 11.851 14.475 1.00 49.72 102 SER A N 1
ATOM 810 C CA . SER A 1 102 ? 9.340 11.944 13.023 1.00 49.72 102 SER A CA 1
ATOM 811 C C . SER A 1 102 ? 7.994 11.612 12.397 1.00 49.72 102 SER A C 1
ATOM 813 O O . SER A 1 102 ? 7.527 10.484 12.534 1.00 49.72 102 SER A O 1
ATOM 815 N N . TYR A 1 103 ? 7.378 12.611 11.762 1.00 55.53 103 TYR A N 1
ATOM 816 C CA . TYR A 1 103 ? 6.326 12.502 10.748 1.00 55.53 103 TYR A CA 1
ATOM 817 C C . TYR A 1 103 ? 6.159 11.061 10.257 1.00 55.53 103 TYR A C 1
ATOM 819 O O . TYR A 1 103 ? 6.929 10.593 9.425 1.00 55.53 103 TYR A O 1
ATOM 827 N N . CYS A 1 104 ? 5.241 10.318 10.880 1.00 58.91 104 CYS A N 1
ATOM 828 C CA . CYS A 1 104 ? 5.084 8.913 10.551 1.00 58.91 104 CYS A CA 1
ATOM 829 C C . CYS A 1 104 ? 4.479 8.841 9.165 1.00 58.91 104 CYS A C 1
ATOM 831 O O . CYS A 1 104 ? 3.399 9.374 8.905 1.00 58.91 104 CYS A O 1
ATOM 833 N N . ASP A 1 105 ? 5.224 8.213 8.282 1.00 75.25 105 ASP A N 1
ATOM 834 C CA . ASP A 1 105 ? 4.778 7.912 6.951 1.00 75.25 105 ASP A CA 1
ATOM 835 C C . ASP A 1 105 ? 3.977 6.614 7.001 1.00 75.25 105 ASP A C 1
ATOM 837 O O . ASP A 1 105 ? 4.381 5.629 7.625 1.00 75.25 105 ASP A O 1
ATOM 841 N N . TYR A 1 106 ? 2.801 6.661 6.386 1.00 83.06 106 TYR A N 1
ATOM 842 C CA . TYR A 1 106 ? 1.846 5.568 6.384 1.00 83.06 106 TYR A CA 1
ATOM 843 C C . TYR A 1 106 ? 1.668 5.042 4.965 1.00 83.06 106 TYR A C 1
ATOM 845 O O . TYR A 1 106 ? 1.516 5.830 4.030 1.00 83.06 106 TYR A O 1
ATOM 853 N N . ALA A 1 107 ? 1.576 3.725 4.829 1.00 87.94 107 ALA A N 1
ATOM 854 C CA . ALA A 1 107 ? 0.855 3.113 3.724 1.00 87.94 107 ALA A CA 1
ATOM 855 C C . ALA A 1 107 ? -0.647 3.127 4.035 1.00 87.94 107 ALA A C 1
ATOM 857 O O . ALA A 1 107 ? -1.049 3.005 5.196 1.00 87.94 107 ALA A O 1
ATOM 858 N N . CYS A 1 108 ? -1.477 3.256 2.999 1.00 91.56 108 CYS A N 1
ATOM 859 C CA . CYS A 1 108 ? -2.930 3.204 3.117 1.00 91.56 108 CYS A CA 1
ATOM 860 C C . CYS A 1 108 ? -3.496 2.185 2.125 1.00 91.56 108 CYS A C 1
ATOM 862 O O . CYS A 1 108 ? -3.396 2.368 0.909 1.00 91.56 108 CYS A O 1
ATOM 864 N N . ILE A 1 109 ? -4.078 1.111 2.655 1.00 93.56 109 ILE A N 1
ATOM 865 C CA . ILE A 1 109 ? -4.648 0.011 1.877 1.00 93.56 109 ILE A CA 1
ATOM 866 C C . ILE A 1 109 ? -6.136 -0.077 2.178 1.00 93.56 109 ILE A C 1
ATOM 868 O O . ILE A 1 109 ? -6.535 -0.050 3.341 1.00 93.56 109 ILE A O 1
ATOM 872 N N . PHE A 1 110 ? -6.955 -0.195 1.138 1.00 94.38 110 PHE A N 1
ATOM 873 C CA . PHE A 1 110 ? -8.373 -0.490 1.305 1.00 94.38 110 PHE A CA 1
ATOM 874 C C . PHE A 1 110 ? -8.654 -1.955 0.996 1.00 94.38 110 PHE A C 1
ATOM 876 O O . PHE A 1 110 ? -8.024 -2.535 0.108 1.00 94.38 110 PHE A O 1
ATOM 883 N N . SER A 1 111 ? -9.608 -2.533 1.723 1.00 94.19 111 SER A N 1
ATOM 884 C CA . SER A 1 111 ? -10.145 -3.863 1.424 1.00 94.19 111 SER A CA 1
ATOM 885 C C . SER A 1 111 ? -11.154 -3.848 0.276 1.00 94.19 111 SER A C 1
ATOM 887 O O . SER A 1 111 ? -11.419 -4.889 -0.307 1.00 94.19 111 SER A O 1
ATOM 889 N N . GLU A 1 112 ? -11.764 -2.692 0.007 1.00 92.56 112 GLU A N 1
ATOM 890 C CA . GLU A 1 112 ? -12.745 -2.475 -1.054 1.00 92.56 112 GLU A CA 1
ATOM 891 C C . GLU A 1 112 ? -12.779 -0.976 -1.407 1.00 92.56 112 GLU A C 1
ATOM 893 O O . GLU A 1 112 ? -12.055 -0.170 -0.819 1.00 92.56 112 GLU A O 1
ATOM 898 N N . THR A 1 113 ? -13.623 -0.552 -2.347 1.00 91.19 113 THR A N 1
ATOM 899 C CA . THR A 1 113 ? -13.848 0.890 -2.562 1.00 91.19 113 THR A CA 1
ATOM 900 C C . THR A 1 113 ? -14.336 1.593 -1.277 1.00 91.19 113 THR A C 1
ATOM 902 O O . THR A 1 113 ? -15.220 1.072 -0.596 1.00 91.19 113 THR A O 1
ATOM 905 N N . PRO A 1 114 ? -13.844 2.801 -0.939 1.00 91.50 114 PRO A N 1
ATOM 906 C CA . PRO A 1 114 ? -14.175 3.474 0.326 1.00 91.50 114 PRO A CA 1
ATOM 907 C C . PRO A 1 114 ? -15.624 3.980 0.414 1.00 91.50 114 PRO A C 1
ATOM 909 O O . PRO A 1 114 ? -16.055 4.448 1.462 1.00 91.50 114 PRO A O 1
ATOM 912 N N . THR A 1 115 ? -16.396 3.889 -0.669 1.00 90.94 115 THR A N 1
ATOM 913 C CA . THR A 1 115 ? -17.848 4.120 -0.671 1.00 90.94 115 THR A CA 1
ATOM 914 C C . THR A 1 115 ? -18.643 2.882 -0.257 1.00 90.94 115 THR A C 1
ATOM 916 O O . THR A 1 115 ? -19.838 2.989 0.010 1.00 90.94 115 THR A O 1
ATOM 919 N N . HIS A 1 116 ? -18.009 1.709 -0.201 1.00 92.25 116 HIS A N 1
ATOM 920 C CA . HIS A 1 116 ? -18.641 0.475 0.239 1.00 92.25 116 HIS A CA 1
ATOM 921 C C . HIS A 1 116 ? -18.709 0.424 1.779 1.00 92.25 116 HIS A C 1
ATOM 923 O O . HIS A 1 116 ? -17.687 0.634 2.436 1.00 92.25 116 HIS A O 1
ATOM 929 N N . PRO A 1 117 ? -19.862 0.087 2.391 1.00 88.12 117 PRO A N 1
ATOM 930 C CA . PRO A 1 117 ? -20.034 0.135 3.850 1.00 88.12 117 PRO A CA 1
ATOM 931 C C . PRO A 1 117 ? -19.121 -0.840 4.609 1.00 88.12 117 PRO A C 1
ATOM 933 O O . PRO A 1 117 ? -18.701 -0.562 5.722 1.00 88.12 117 PRO A O 1
ATOM 936 N N . ASN A 1 118 ? -18.756 -1.967 3.992 1.00 90.06 118 ASN A N 1
ATOM 937 C CA . ASN A 1 118 ? -17.833 -2.942 4.592 1.00 90.06 118 ASN A CA 1
ATOM 938 C C . ASN A 1 118 ? -16.360 -2.715 4.216 1.00 90.06 118 ASN A C 1
ATOM 940 O O . ASN A 1 118 ? -15.521 -3.574 4.492 1.00 90.06 118 ASN A O 1
ATOM 944 N N . CYS A 1 119 ? -16.029 -1.602 3.554 1.00 94.38 119 CYS A N 1
ATOM 945 C CA . CYS A 1 119 ? -14.637 -1.279 3.274 1.00 94.38 119 CYS A CA 1
ATOM 946 C C . CYS A 1 119 ? -13.890 -1.031 4.587 1.00 94.38 119 CYS A C 1
ATOM 948 O O . CYS A 1 119 ? -14.337 -0.258 5.434 1.00 94.38 119 CYS A O 1
ATOM 950 N N . HIS A 1 120 ? -12.734 -1.668 4.730 1.00 95.31 120 HIS A N 1
ATOM 951 C CA . HIS A 1 120 ? -11.778 -1.395 5.787 1.00 95.31 120 HIS A CA 1
ATOM 952 C C . HIS A 1 120 ? -10.601 -0.627 5.202 1.00 95.31 120 HIS A C 1
ATOM 954 O O . HIS A 1 120 ? -10.028 -1.012 4.183 1.00 95.31 120 HIS A O 1
ATOM 960 N N . VAL A 1 121 ? -10.242 0.463 5.865 1.00 94.81 121 VAL A N 1
ATOM 961 C CA . VAL A 1 121 ? -9.050 1.252 5.581 1.00 94.81 121 VAL A CA 1
ATOM 962 C C . VAL A 1 121 ? -7.984 0.851 6.584 1.00 94.81 121 VAL A C 1
ATOM 964 O O . VAL A 1 121 ? -8.180 1.053 7.779 1.00 94.81 121 VAL A O 1
ATOM 967 N N . LEU A 1 122 ? -6.870 0.302 6.112 1.00 94.56 122 LEU A N 1
ATOM 968 C CA . LEU A 1 122 ? -5.719 -0.091 6.918 1.00 94.56 122 LEU A CA 1
ATOM 969 C C . LEU A 1 122 ? -4.578 0.907 6.730 1.00 94.56 122 LEU A C 1
ATOM 971 O O . LEU A 1 122 ? -4.135 1.157 5.607 1.00 94.56 122 LEU A O 1
ATOM 975 N N . PHE A 1 123 ? -4.076 1.425 7.846 1.00 91.19 123 PHE A N 1
ATOM 976 C CA . PHE A 1 123 ? -2.880 2.249 7.908 1.00 91.19 123 PHE A CA 1
ATOM 977 C C . PHE A 1 123 ? -1.736 1.470 8.552 1.00 91.19 123 PHE A C 1
ATOM 979 O O . PHE A 1 123 ? -1.846 1.004 9.690 1.00 91.19 123 PHE A O 1
ATOM 986 N N . ILE A 1 124 ? -0.629 1.361 7.820 1.00 88.81 124 ILE A N 1
ATOM 987 C CA . ILE A 1 124 ? 0.609 0.722 8.280 1.00 88.81 124 ILE A CA 1
ATOM 988 C C . ILE A 1 124 ? 1.666 1.816 8.363 1.00 88.81 124 ILE A C 1
ATOM 990 O O . ILE A 1 124 ? 2.002 2.413 7.343 1.00 88.81 124 ILE A O 1
ATOM 994 N N . ALA A 1 125 ? 2.157 2.104 9.567 1.00 80.94 125 ALA A N 1
ATOM 995 C CA . ALA A 1 125 ? 3.246 3.052 9.779 1.00 80.94 125 ALA A CA 1
ATOM 996 C C . ALA A 1 125 ? 4.570 2.325 10.003 1.00 80.94 125 ALA A C 1
ATOM 998 O O . ALA A 1 125 ? 4.630 1.286 10.655 1.00 80.94 125 ALA A O 1
ATOM 999 N N . ALA A 1 126 ? 5.644 2.931 9.513 1.00 67.62 126 ALA A N 1
ATOM 1000 C CA . ALA A 1 126 ? 6.982 2.351 9.538 1.00 67.62 126 ALA A CA 1
ATOM 1001 C C . ALA A 1 126 ? 7.574 2.135 10.932 1.00 67.62 126 ALA A C 1
ATOM 1003 O O . ALA A 1 126 ? 8.268 1.155 11.192 1.00 67.62 126 ALA A O 1
ATOM 1004 N N . PHE A 1 127 ? 7.329 3.095 11.821 1.00 69.81 127 PHE A N 1
ATOM 1005 C CA . PHE A 1 127 ? 7.898 3.127 13.166 1.00 69.81 127 PHE A CA 1
ATOM 1006 C C . PHE A 1 127 ? 6.826 3.088 14.247 1.00 69.81 127 PHE A C 1
ATOM 1008 O O . PHE A 1 127 ? 7.158 3.213 15.426 1.00 69.81 127 PHE A O 1
ATOM 1015 N N . ASP A 1 128 ? 5.559 2.945 13.855 1.00 73.94 128 ASP A N 1
ATOM 1016 C CA . ASP A 1 128 ? 4.498 2.740 14.823 1.00 73.94 128 ASP A CA 1
ATOM 1017 C C . ASP A 1 128 ? 4.444 1.257 15.191 1.00 73.94 128 ASP A C 1
ATOM 1019 O O . ASP A 1 128 ? 4.491 0.357 14.349 1.00 73.94 128 ASP A O 1
ATOM 1023 N N . THR A 1 129 ? 4.362 1.008 16.488 1.00 82.94 129 THR A N 1
ATOM 1024 C CA . THR A 1 129 ? 4.175 -0.327 17.041 1.00 82.94 129 THR A CA 1
ATOM 1025 C C . THR A 1 129 ? 2.727 -0.787 16.929 1.00 82.94 129 THR A C 1
ATOM 1027 O O . THR A 1 129 ? 2.442 -1.918 17.315 1.00 82.94 129 THR A O 1
ATOM 1030 N N . HIS A 1 130 ? 1.828 0.055 16.409 1.00 87.69 130 HIS A N 1
ATOM 1031 C CA . HIS A 1 130 ? 0.409 -0.210 16.237 1.00 87.69 130 HIS A CA 1
ATOM 1032 C C . HIS A 1 130 ? -0.027 -0.162 14.770 1.00 87.69 130 HIS A C 1
ATOM 1034 O O . HIS A 1 130 ? 0.497 0.592 13.952 1.00 87.69 130 HIS A O 1
ATOM 1040 N N . LEU A 1 131 ? -1.037 -0.971 14.456 1.00 91.31 131 LEU A N 1
ATOM 1041 C CA . LEU A 1 131 ? -1.852 -0.822 13.256 1.00 91.31 131 LEU A CA 1
ATOM 1042 C C . LEU A 1 131 ? -3.082 0.007 13.602 1.00 91.31 131 LEU A C 1
ATOM 1044 O O . LEU A 1 131 ? -3.662 -0.159 14.681 1.00 91.31 131 LEU A O 1
ATOM 1048 N N . TYR A 1 132 ? -3.514 0.838 12.659 1.00 92.00 132 TYR A N 1
ATOM 1049 C CA . TYR A 1 132 ? -4.796 1.529 12.742 1.00 92.00 132 TYR A CA 1
ATOM 1050 C C . TYR A 1 132 ? -5.650 1.123 11.567 1.00 92.00 132 TYR A C 1
ATOM 1052 O O . TYR A 1 132 ? -5.197 1.152 10.422 1.00 92.00 132 TYR A O 1
ATOM 1060 N N . TYR A 1 133 ? -6.895 0.776 11.844 1.00 94.12 133 TYR A N 1
ATOM 1061 C CA . TYR A 1 133 ? -7.837 0.467 10.791 1.00 94.12 133 TYR A CA 1
ATOM 1062 C C . TYR A 1 133 ? -9.233 0.975 11.118 1.00 94.12 133 TYR A C 1
ATOM 1064 O O . TYR A 1 133 ? -9.583 1.229 12.272 1.00 94.12 133 TYR A O 1
ATOM 1072 N N . TYR A 1 134 ? -10.000 1.200 10.062 1.00 94.62 134 TYR A N 1
ATOM 1073 C CA . TYR A 1 134 ? -11.303 1.836 10.127 1.00 94.62 134 TYR A CA 1
ATOM 1074 C C . TYR A 1 134 ? -12.250 1.161 9.152 1.00 94.62 134 TYR A C 1
ATOM 1076 O O . TYR A 1 134 ? -11.983 1.159 7.950 1.00 94.62 134 TYR A O 1
ATOM 1084 N N . ARG A 1 135 ? -13.353 0.608 9.656 1.00 95.50 135 ARG A N 1
ATOM 1085 C CA . ARG A 1 135 ? -14.461 0.193 8.803 1.00 95.50 135 ARG A CA 1
ATOM 1086 C C . ARG A 1 135 ? -15.320 1.410 8.490 1.00 95.50 135 ARG A C 1
ATOM 1088 O O . ARG A 1 135 ? -15.646 2.193 9.383 1.00 95.50 135 ARG A O 1
ATOM 1095 N N . MET A 1 136 ? -15.686 1.572 7.225 1.00 94.25 136 MET A N 1
ATOM 1096 C CA . MET A 1 136 ? -16.495 2.705 6.789 1.00 94.25 136 MET A CA 1
ATOM 1097 C C . MET A 1 136 ? -17.799 2.803 7.589 1.00 94.25 136 MET A C 1
ATOM 1099 O O . MET A 1 136 ? -18.573 1.855 7.662 1.00 94.25 136 MET A O 1
ATOM 1103 N N . GLY A 1 137 ? -18.039 3.973 8.186 1.00 91.69 137 GLY A N 1
ATOM 1104 C CA . GLY A 1 137 ? -19.225 4.241 9.004 1.00 91.69 137 GLY A CA 1
ATOM 1105 C C . GLY A 1 137 ? -19.035 4.022 10.506 1.00 91.69 137 GLY A C 1
ATOM 1106 O O . GLY A 1 137 ? -19.901 4.437 11.273 1.00 91.69 137 GLY A O 1
ATOM 1107 N N . ASP A 1 138 ? -17.912 3.451 10.953 1.00 93.62 138 ASP A N 1
ATOM 1108 C CA . ASP A 1 138 ? -17.623 3.346 12.385 1.00 93.62 138 ASP A CA 1
ATOM 1109 C C . ASP A 1 138 ? -17.382 4.736 13.015 1.00 93.62 138 ASP A C 1
ATOM 1111 O O . ASP A 1 138 ? -17.016 5.709 12.346 1.00 93.62 138 ASP A O 1
ATOM 1115 N N . GLU A 1 139 ? -17.556 4.846 14.334 1.00 92.69 139 GLU A N 1
ATOM 1116 C CA . GLU A 1 139 ? -17.378 6.114 15.062 1.00 92.69 139 GLU A CA 1
ATOM 1117 C C . GLU A 1 139 ? -15.904 6.474 15.308 1.00 92.69 139 GLU A C 1
ATOM 1119 O O . GLU A 1 139 ? -15.546 7.645 15.475 1.00 92.69 139 GLU A O 1
ATOM 1124 N N . LYS A 1 140 ? -15.029 5.466 15.380 1.00 93.12 140 LYS A N 1
ATOM 1125 C CA . LYS A 1 140 ? -13.620 5.614 15.761 1.00 93.12 140 LYS A CA 1
ATOM 1126 C C . LYS A 1 140 ? -12.741 4.598 15.042 1.00 93.12 140 LYS A C 1
ATOM 1128 O O . LYS A 1 140 ? -13.212 3.557 14.609 1.00 93.12 140 LYS A O 1
ATOM 1133 N N . PHE A 1 141 ? -11.449 4.903 14.973 1.00 93.12 141 PHE A N 1
ATOM 1134 C CA . PHE A 1 141 ? -10.439 3.931 14.571 1.00 93.12 141 PHE A CA 1
ATOM 1135 C C . PHE A 1 141 ? -10.324 2.810 15.601 1.00 93.12 141 PHE A C 1
ATOM 1137 O O . PHE A 1 141 ? -10.318 3.071 16.810 1.00 93.12 141 PHE A O 1
ATOM 1144 N N . THR A 1 142 ? -10.129 1.595 15.105 1.00 93.31 142 THR A N 1
ATOM 1145 C CA . THR A 1 142 ? -9.595 0.495 15.899 1.00 93.31 142 THR A CA 1
ATOM 1146 C C . THR A 1 142 ? -8.075 0.533 15.817 1.00 93.31 142 THR A C 1
ATOM 1148 O O . THR A 1 142 ? -7.491 0.812 14.767 1.00 93.31 142 THR A O 1
ATOM 1151 N N . SER A 1 143 ? -7.424 0.301 16.953 1.00 90.81 143 SER A N 1
ATOM 1152 C CA . SER A 1 143 ? -5.972 0.246 17.063 1.00 90.81 143 SER A CA 1
ATOM 1153 C C . SER A 1 143 ? -5.574 -1.018 17.801 1.00 90.81 143 SER A C 1
ATOM 1155 O O . SER A 1 143 ? -6.232 -1.406 18.767 1.00 90.81 143 SER A O 1
ATOM 1157 N N . ARG A 1 144 ? -4.489 -1.645 17.356 1.00 91.31 144 ARG A N 1
ATOM 1158 C CA . ARG A 1 144 ? -3.887 -2.791 18.038 1.00 91.31 144 ARG A CA 1
ATOM 1159 C C . ARG A 1 144 ? -2.377 -2.800 17.852 1.00 91.31 144 ARG A C 1
ATOM 1161 O O . ARG A 1 144 ? -1.900 -2.242 16.864 1.00 91.31 144 ARG A O 1
ATOM 1168 N N . PRO A 1 145 ? -1.628 -3.512 18.703 1.00 91.00 145 PRO A N 1
ATOM 1169 C CA . PRO A 1 145 ? -0.220 -3.773 18.445 1.00 91.00 145 PRO A CA 1
ATOM 1170 C C . PRO A 1 145 ? -0.007 -4.466 17.086 1.00 91.00 145 PRO A C 1
ATOM 1172 O O . PRO A 1 145 ? -0.648 -5.479 16.781 1.00 91.00 145 PRO A O 1
ATOM 1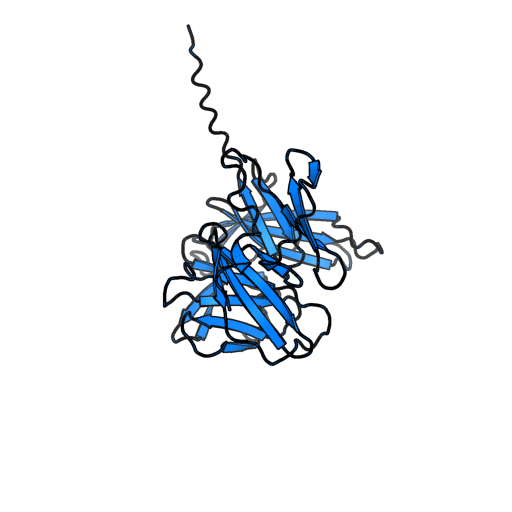175 N N . ASN A 1 146 ? 0.928 -3.940 16.291 1.00 91.06 146 ASN A N 1
ATOM 1176 C CA . ASN A 1 146 ? 1.484 -4.526 15.069 1.00 91.06 146 ASN A CA 1
ATOM 1177 C C . ASN A 1 146 ? 2.498 -5.623 15.429 1.00 91.06 146 ASN A C 1
ATOM 1179 O O . ASN A 1 146 ? 3.686 -5.547 15.117 1.00 91.06 146 ASN A O 1
ATOM 1183 N N . LYS A 1 147 ? 2.025 -6.611 16.186 1.00 90.25 147 LYS A N 1
ATOM 1184 C CA . LYS A 1 147 ? 2.792 -7.772 16.625 1.00 90.25 147 LYS A CA 1
ATOM 1185 C C . LYS A 1 147 ? 1.932 -9.009 16.426 1.00 90.25 147 LYS A C 1
ATOM 1187 O O . LYS A 1 147 ? 0.808 -9.069 16.933 1.00 90.25 147 LYS A O 1
ATOM 1192 N N . PHE A 1 148 ? 2.455 -9.963 15.670 1.00 87.88 148 PHE A N 1
ATOM 1193 C CA . PHE A 1 148 ? 1.773 -11.194 15.294 1.00 87.88 148 PHE A CA 1
ATOM 1194 C C . PHE A 1 148 ? 2.653 -12.404 15.612 1.00 87.88 148 PHE A C 1
ATOM 1196 O O . PHE A 1 148 ? 3.839 -12.420 15.274 1.00 87.88 148 PHE A O 1
ATOM 1203 N N . GLY A 1 149 ? 2.053 -13.417 16.244 1.00 82.00 149 GLY A N 1
ATOM 1204 C CA . GLY A 1 149 ? 2.750 -14.619 16.708 1.00 82.00 149 GLY A CA 1
ATOM 1205 C C . GLY A 1 149 ? 3.804 -14.344 17.787 1.00 82.00 149 GLY A C 1
ATOM 1206 O O . GLY A 1 149 ? 3.862 -13.257 18.363 1.00 82.00 149 GLY A O 1
ATOM 1207 N N . ASP A 1 150 ? 4.659 -15.337 18.028 1.00 68.94 150 ASP A N 1
ATOM 1208 C CA . ASP A 1 150 ? 5.610 -15.334 19.151 1.00 68.94 150 ASP A CA 1
ATOM 1209 C C . ASP A 1 150 ? 6.923 -14.577 18.851 1.00 68.94 150 ASP A C 1
ATOM 1211 O O . ASP A 1 150 ? 7.650 -14.174 19.756 1.00 68.94 150 ASP A O 1
ATOM 1215 N N . GLU A 1 151 ? 7.226 -14.308 17.578 1.00 64.50 151 GLU A N 1
ATOM 1216 C CA . GLU A 1 151 ? 8.533 -13.789 17.130 1.00 64.50 151 GLU A CA 1
ATOM 1217 C C . GLU A 1 151 ? 8.656 -12.249 17.136 1.00 64.50 151 GLU A C 1
ATOM 1219 O O . GLU A 1 151 ? 9.593 -11.681 16.559 1.00 64.50 151 GLU A O 1
ATOM 1224 N N . ASN A 1 152 ? 7.723 -11.527 17.778 1.00 74.38 152 ASN A N 1
ATOM 1225 C CA . ASN A 1 152 ? 7.627 -10.059 17.674 1.00 74.38 152 ASN A CA 1
ATOM 1226 C C . ASN A 1 152 ? 7.606 -9.596 16.197 1.00 74.38 152 ASN A C 1
ATOM 1228 O O . ASN A 1 152 ? 8.240 -8.607 15.823 1.00 74.38 152 ASN A O 1
ATOM 1232 N N . ASN A 1 153 ? 6.927 -10.359 15.344 1.00 86.75 153 ASN A N 1
ATOM 1233 C CA . ASN A 1 153 ? 6.858 -10.126 13.910 1.00 86.75 153 ASN A CA 1
ATOM 1234 C C . ASN A 1 153 ? 5.787 -9.075 13.593 1.00 86.75 153 ASN A C 1
ATOM 1236 O O . ASN A 1 153 ? 4.727 -9.070 14.218 1.00 86.75 153 ASN A O 1
ATOM 1240 N N .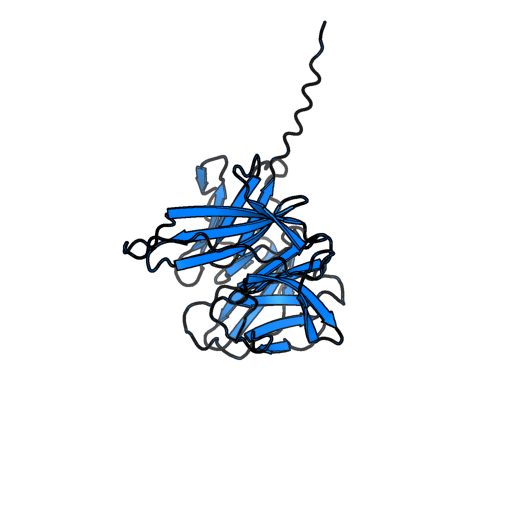 ASN A 1 154 ? 6.047 -8.196 12.631 1.00 90.44 154 ASN A N 1
ATOM 1241 C CA . ASN A 1 154 ? 5.167 -7.080 12.295 1.00 90.44 154 ASN A CA 1
ATOM 1242 C C . ASN A 1 154 ? 4.795 -7.104 10.812 1.00 90.44 154 ASN A C 1
ATOM 1244 O O . ASN A 1 154 ? 5.589 -7.521 9.967 1.00 90.44 154 ASN A O 1
ATOM 1248 N N . LEU A 1 155 ? 3.597 -6.617 10.501 1.00 91.88 155 LEU A N 1
ATOM 1249 C CA . LEU A 1 155 ? 3.192 -6.337 9.132 1.00 91.88 155 LEU A CA 1
ATOM 1250 C C . LEU A 1 155 ? 3.972 -5.103 8.658 1.00 91.88 155 LEU A C 1
ATOM 1252 O O . LEU A 1 155 ? 3.802 -4.018 9.219 1.00 91.88 155 LEU A O 1
ATOM 1256 N N . ALA A 1 156 ? 4.872 -5.293 7.694 1.00 89.12 156 ALA A N 1
ATOM 1257 C CA . ALA A 1 156 ? 5.808 -4.267 7.228 1.00 89.12 156 ALA A CA 1
ATOM 1258 C C . ALA A 1 156 ? 5.320 -3.571 5.952 1.00 89.12 156 ALA A C 1
ATOM 1260 O O . ALA A 1 156 ? 5.446 -2.359 5.812 1.00 89.12 156 ALA A O 1
ATOM 1261 N N . SER A 1 157 ? 4.724 -4.337 5.041 1.00 91.19 157 SER A N 1
ATOM 1262 C CA . SER A 1 157 ? 4.147 -3.840 3.794 1.00 91.19 157 SER A CA 1
ATOM 1263 C C . SER A 1 157 ? 2.863 -4.604 3.493 1.00 91.19 157 SER A C 1
ATOM 1265 O O . SER A 1 157 ? 2.679 -5.725 3.969 1.00 91.19 157 SER A O 1
ATOM 1267 N N . ALA A 1 158 ? 1.963 -4.009 2.720 1.00 94.00 158 ALA A N 1
ATOM 1268 C CA . ALA A 1 158 ? 0.760 -4.684 2.263 1.00 94.00 158 ALA A CA 1
ATOM 1269 C C . ALA A 1 158 ? 0.315 -4.149 0.907 1.00 94.00 158 ALA A C 1
ATOM 1271 O O . ALA A 1 158 ? 0.608 -3.013 0.533 1.00 94.00 158 ALA A O 1
ATOM 1272 N N . VAL A 1 159 ? -0.434 -4.976 0.190 1.00 94.56 159 VAL A N 1
ATOM 1273 C CA . VAL A 1 159 ? -0.976 -4.657 -1.120 1.00 94.56 159 VAL A CA 1
ATOM 1274 C C . VAL A 1 159 ? -2.370 -5.243 -1.262 1.00 94.56 159 VAL A C 1
ATOM 1276 O O . VAL A 1 159 ? -2.640 -6.348 -0.803 1.00 94.56 159 VAL A O 1
ATOM 1279 N N . HIS A 1 160 ? -3.255 -4.518 -1.934 1.00 94.75 160 HIS A N 1
ATOM 1280 C CA . HIS A 1 160 ? -4.507 -5.086 -2.412 1.00 94.75 160 HIS A CA 1
ATOM 1281 C C . HIS A 1 160 ? -4.292 -5.674 -3.810 1.00 94.75 160 HIS A C 1
ATOM 1283 O O . HIS A 1 160 ? -3.839 -4.972 -4.718 1.00 94.75 160 HIS A O 1
ATOM 1289 N N . TYR A 1 161 ? -4.632 -6.945 -3.989 1.00 95.31 161 TYR A N 1
ATOM 1290 C CA . TYR A 1 161 ? -4.494 -7.672 -5.244 1.00 95.31 161 TYR A CA 1
ATOM 1291 C C . TYR A 1 161 ? -5.644 -8.673 -5.391 1.00 95.31 161 TYR A C 1
ATOM 1293 O O . TYR A 1 161 ? -5.936 -9.435 -4.471 1.00 95.31 161 TYR A O 1
ATOM 1301 N N . LYS A 1 162 ? -6.324 -8.652 -6.546 1.00 92.62 162 LYS A N 1
ATOM 1302 C CA . LYS A 1 162 ? -7.460 -9.540 -6.873 1.00 92.62 162 LYS A CA 1
ATOM 1303 C C . LYS A 1 162 ? -8.483 -9.688 -5.728 1.00 92.62 162 LYS A C 1
ATOM 1305 O O . LYS A 1 162 ? -8.872 -10.797 -5.375 1.00 92.62 162 LYS A O 1
ATOM 1310 N N . ARG A 1 163 ? -8.940 -8.548 -5.182 1.00 91.81 163 ARG A N 1
ATOM 1311 C CA . ARG A 1 163 ? -9.959 -8.426 -4.109 1.00 91.81 163 ARG A CA 1
ATOM 1312 C C . ARG A 1 163 ? -9.533 -8.932 -2.728 1.00 91.81 163 ARG A C 1
ATOM 1314 O O . ARG A 1 163 ? -10.374 -9.111 -1.852 1.00 91.81 163 ARG A O 1
ATOM 1321 N N . LYS A 1 164 ? -8.244 -9.190 -2.536 1.00 95.31 164 LYS A N 1
ATOM 1322 C CA . LYS A 1 164 ? -7.664 -9.607 -1.261 1.00 95.31 164 LYS A CA 1
ATOM 1323 C C . LYS A 1 164 ? -6.542 -8.665 -0.874 1.00 95.31 164 LYS A C 1
ATOM 1325 O O . LYS A 1 164 ? -5.926 -8.038 -1.737 1.00 95.31 164 LYS A O 1
ATOM 1330 N N . ILE A 1 165 ? -6.256 -8.589 0.419 1.00 96.69 165 ILE A N 1
ATOM 1331 C CA . ILE A 1 165 ? -5.065 -7.908 0.912 1.00 96.69 165 ILE A CA 1
ATOM 1332 C C . ILE A 1 165 ? -4.015 -8.970 1.209 1.00 96.69 165 ILE A C 1
ATOM 1334 O O . ILE A 1 165 ? -4.265 -9.922 1.945 1.00 96.69 165 ILE A O 1
ATOM 1338 N N . TYR A 1 166 ? -2.831 -8.784 0.643 1.00 96.38 166 TYR A N 1
ATOM 1339 C CA . TYR A 1 166 ? -1.651 -9.560 0.980 1.00 96.38 166 TYR A CA 1
ATOM 1340 C C . TYR A 1 166 ? -0.683 -8.680 1.754 1.00 96.38 166 TYR A C 1
ATOM 1342 O O . TYR A 1 166 ? -0.528 -7.494 1.463 1.00 96.38 166 TYR A O 1
ATOM 1350 N N . GLY A 1 167 ? -0.051 -9.265 2.759 1.00 94.69 167 GLY A N 1
ATOM 1351 C CA . GLY A 1 167 ? 0.898 -8.623 3.645 1.00 94.69 167 GLY A CA 1
ATOM 1352 C C . GLY A 1 167 ? 2.274 -9.260 3.546 1.00 94.69 167 GLY A C 1
ATOM 1353 O O . GLY A 1 167 ? 2.404 -10.463 3.317 1.00 94.69 167 GLY A O 1
ATOM 1354 N N . TRP A 1 168 ? 3.300 -8.449 3.766 1.00 93.12 168 TRP A N 1
ATOM 1355 C CA . TRP A 1 168 ? 4.666 -8.902 3.969 1.00 93.12 168 TRP A CA 1
ATOM 1356 C C . TRP A 1 168 ? 5.050 -8.747 5.438 1.00 93.12 168 TRP A C 1
ATOM 1358 O O . TRP A 1 168 ? 4.967 -7.652 6.009 1.00 93.12 168 TRP A O 1
ATOM 1368 N N . MET A 1 169 ? 5.453 -9.856 6.055 1.00 90.88 169 MET A N 1
ATOM 1369 C CA . MET A 1 169 ? 5.862 -9.890 7.455 1.00 90.88 169 MET A CA 1
ATOM 1370 C C . MET A 1 169 ? 7.357 -9.598 7.589 1.00 90.88 169 MET A C 1
ATOM 1372 O O . MET A 1 169 ? 8.177 -10.395 7.136 1.00 90.88 169 MET A O 1
ATOM 1376 N N . GLY A 1 170 ? 7.718 -8.499 8.254 1.00 85.50 170 GLY A N 1
ATOM 1377 C CA . GLY A 1 170 ? 9.083 -7.959 8.216 1.00 85.50 170 GLY A CA 1
ATOM 1378 C C . GLY A 1 170 ? 10.160 -8.840 8.858 1.00 85.50 170 GLY A C 1
ATOM 1379 O O . GLY A 1 170 ? 11.308 -8.809 8.429 1.00 85.50 170 GLY A O 1
ATOM 1380 N N . ARG A 1 171 ? 9.831 -9.649 9.877 1.00 84.00 171 ARG A N 1
ATOM 1381 C CA . ARG A 1 171 ? 10.819 -10.540 10.522 1.00 84.00 171 ARG A CA 1
ATOM 1382 C C . ARG A 1 171 ? 10.786 -11.949 9.971 1.00 84.00 171 ARG A C 1
ATOM 1384 O O . ARG A 1 171 ? 11.823 -12.480 9.587 1.00 84.00 171 ARG A O 1
ATOM 1391 N N . SER A 1 172 ? 9.600 -12.555 9.932 1.00 86.00 172 SER A N 1
ATOM 1392 C CA . SER A 1 172 ? 9.484 -13.942 9.477 1.00 86.00 172 SER A CA 1
ATOM 1393 C C . SER A 1 172 ? 9.632 -14.082 7.965 1.00 86.00 172 SER A C 1
ATOM 1395 O O . SER A 1 172 ? 9.723 -15.208 7.490 1.00 86.00 172 SER A O 1
ATOM 1397 N N . ARG A 1 173 ? 9.547 -12.971 7.212 1.00 85.62 173 ARG A N 1
ATOM 1398 C CA . ARG A 1 173 ? 9.638 -12.936 5.744 1.00 85.62 173 ARG A CA 1
ATOM 1399 C C . ARG A 1 173 ? 8.696 -13.923 5.069 1.00 85.62 173 ARG A C 1
ATOM 1401 O O . ARG A 1 173 ? 9.061 -14.666 4.164 1.00 85.62 173 ARG A O 1
ATOM 1408 N N . ASN A 1 174 ? 7.472 -13.945 5.586 1.00 89.81 174 ASN A N 1
ATOM 1409 C CA . ASN A 1 174 ? 6.396 -14.754 5.048 1.00 89.81 174 ASN A CA 1
ATOM 1410 C C . ASN A 1 174 ? 5.387 -13.830 4.388 1.00 89.81 174 ASN A C 1
ATOM 1412 O O . ASN A 1 174 ? 5.022 -12.792 4.953 1.00 89.81 174 ASN A O 1
ATOM 1416 N N . LEU A 1 175 ? 4.893 -14.268 3.237 1.00 94.38 175 LEU A N 1
ATOM 1417 C CA . LEU A 1 175 ? 3.676 -13.720 2.676 1.00 94.38 175 LEU A CA 1
ATOM 1418 C C . LEU A 1 175 ? 2.477 -14.178 3.510 1.00 94.38 175 LEU A C 1
ATOM 1420 O O . LEU A 1 175 ? 2.361 -15.350 3.884 1.00 94.38 175 LEU A O 1
ATOM 1424 N N . VAL A 1 176 ? 1.576 -13.245 3.782 1.00 94.69 176 VAL A N 1
ATOM 1425 C CA . VAL A 1 176 ? 0.334 -13.503 4.506 1.00 94.69 176 VAL A CA 1
ATOM 1426 C C . VAL A 1 176 ? -0.859 -12.931 3.749 1.00 94.69 176 VAL A C 1
ATOM 1428 O O . VAL A 1 176 ? -0.721 -11.947 3.027 1.00 94.69 176 VAL A O 1
ATOM 1431 N N . GLN A 1 177 ? -2.030 -13.527 3.921 1.00 96.25 177 GLN A N 1
ATOM 1432 C CA . GLN A 1 177 ? -3.308 -12.911 3.590 1.00 96.25 177 GLN A CA 1
ATOM 1433 C C . GLN A 1 177 ? -3.804 -12.147 4.822 1.00 96.25 177 GLN A C 1
ATOM 1435 O O . GLN A 1 177 ? -3.648 -12.609 5.954 1.00 96.25 177 GLN A O 1
ATOM 1440 N N . VAL A 1 178 ? -4.357 -10.959 4.598 1.00 96.56 178 VAL A N 1
ATOM 1441 C CA . VAL A 1 178 ? -4.906 -10.090 5.639 1.00 96.56 178 VAL A CA 1
ATOM 1442 C C . VAL A 1 178 ? -6.406 -9.957 5.421 1.00 96.56 178 VAL A C 1
ATOM 1444 O O . VAL A 1 178 ? -6.835 -9.491 4.366 1.00 96.56 178 VAL A O 1
ATOM 1447 N N . ASP A 1 179 ? -7.182 -10.305 6.442 1.00 95.94 179 ASP A N 1
ATOM 1448 C CA . ASP A 1 179 ? -8.641 -10.233 6.444 1.00 95.94 179 ASP A CA 1
ATOM 1449 C C . ASP A 1 179 ? -9.169 -9.473 7.663 1.00 95.94 179 ASP A C 1
ATOM 1451 O O . ASP A 1 179 ? -8.459 -9.246 8.645 1.00 95.94 179 ASP A O 1
ATOM 1455 N N . PHE A 1 180 ? -10.444 -9.085 7.599 1.00 94.44 180 PHE A N 1
ATOM 1456 C CA . PHE A 1 180 ? -11.165 -8.443 8.696 1.00 94.44 180 PHE A CA 1
ATOM 1457 C C . PHE A 1 180 ? -12.367 -9.302 9.095 1.00 94.44 180 PHE A C 1
ATOM 1459 O O . PHE A 1 180 ? -13.377 -9.331 8.390 1.00 94.44 180 PHE A O 1
ATOM 1466 N N . ILE A 1 181 ? -12.271 -10.003 10.226 1.00 92.19 181 ILE A N 1
ATOM 1467 C CA . ILE A 1 181 ? -13.313 -10.910 10.728 1.00 92.19 181 ILE A CA 1
ATOM 1468 C C . ILE A 1 181 ? -13.838 -10.362 12.049 1.00 92.19 181 ILE A C 1
ATOM 1470 O O . ILE A 1 181 ? -13.079 -10.137 12.985 1.00 92.19 181 ILE A O 1
ATOM 1474 N N . GLY A 1 182 ? -15.147 -10.108 12.127 1.00 87.25 182 GLY A N 1
ATOM 1475 C CA . GLY A 1 182 ? -15.757 -9.535 13.333 1.00 87.25 182 GLY A CA 1
ATOM 1476 C C . GLY A 1 182 ? -15.239 -8.134 13.687 1.00 87.25 182 GLY A C 1
ATOM 1477 O O . GLY A 1 182 ? -15.341 -7.726 14.837 1.00 87.25 182 GLY A O 1
ATOM 1478 N N . GLY A 1 183 ? -14.678 -7.409 12.713 1.00 84.25 183 GLY A N 1
ATOM 1479 C CA . GLY A 1 183 ? -14.031 -6.118 12.945 1.00 84.25 183 GLY A CA 1
ATOM 1480 C C . GLY A 1 183 ? -12.613 -6.224 13.506 1.00 84.25 183 GLY A C 1
ATOM 1481 O O . GLY A 1 183 ? -12.054 -5.197 13.858 1.00 84.25 183 GLY A O 1
ATOM 1482 N N . GLU A 1 184 ? -12.024 -7.419 13.564 1.00 90.62 184 GLU A N 1
ATOM 1483 C CA . GLU A 1 184 ? -10.629 -7.637 13.945 1.00 90.62 184 GLU A CA 1
ATOM 1484 C C . GLU A 1 184 ? -9.787 -8.046 12.739 1.00 90.62 184 GLU A C 1
ATOM 1486 O O . GLU A 1 184 ? -10.256 -8.751 11.845 1.00 90.62 184 GLU A O 1
ATOM 1491 N N . ILE A 1 185 ? -8.521 -7.627 12.725 1.00 94.25 185 ILE A N 1
ATOM 1492 C CA . ILE A 1 185 ? -7.575 -8.051 11.691 1.00 94.25 185 ILE A CA 1
ATOM 1493 C C . ILE A 1 185 ? -7.091 -9.479 11.964 1.00 94.25 185 ILE A C 1
ATOM 1495 O O . ILE A 1 185 ? -6.547 -9.784 13.033 1.00 94.25 185 ILE A O 1
ATOM 1499 N N . VAL A 1 186 ? -7.258 -10.336 10.965 1.00 94.31 186 VAL A N 1
ATOM 1500 C CA . VAL A 1 186 ? -6.802 -11.724 10.949 1.00 94.31 186 VAL A CA 1
ATOM 1501 C C . VAL A 1 186 ? -5.721 -11.853 9.887 1.00 94.31 186 VAL A C 1
ATOM 1503 O O . VAL A 1 186 ? -5.830 -11.288 8.801 1.00 94.31 186 VAL A O 1
ATOM 1506 N N . ILE A 1 187 ? -4.641 -12.550 10.234 1.00 93.81 187 ILE A N 1
ATOM 1507 C CA . ILE A 1 187 ? -3.501 -12.763 9.348 1.00 93.81 187 ILE A CA 1
ATOM 1508 C C . ILE A 1 187 ? -3.266 -14.261 9.214 1.00 93.81 187 ILE A C 1
ATOM 1510 O O . ILE A 1 187 ? -3.011 -14.940 10.210 1.00 93.81 187 ILE A O 1
ATOM 1514 N N . GLU A 1 188 ? -3.293 -14.750 7.981 1.00 93.44 188 GLU A N 1
ATOM 1515 C CA . GLU A 1 188 ? -3.085 -16.158 7.646 1.00 93.44 188 GLU A CA 1
ATOM 1516 C C . GLU A 1 188 ? -1.867 -16.305 6.737 1.00 93.44 188 GLU A C 1
ATOM 1518 O O . GLU A 1 188 ? -1.681 -15.536 5.797 1.00 93.44 188 GLU A O 1
ATOM 1523 N N . LYS A 1 189 ? -0.997 -17.281 7.012 1.00 92.81 189 LYS A N 1
ATOM 1524 C CA . LYS A 1 189 ? 0.182 -17.518 6.167 1.00 92.81 189 LYS A CA 1
ATOM 1525 C C . LYS A 1 189 ? -0.250 -18.063 4.811 1.00 92.81 189 LYS A C 1
ATOM 1527 O O . LYS A 1 189 ? -1.016 -19.018 4.751 1.00 92.81 189 LYS A O 1
ATOM 1532 N N . VAL A 1 190 ? 0.316 -17.511 3.740 1.00 93.56 190 VAL A N 1
ATOM 1533 C CA . VAL A 1 190 ? 0.195 -18.111 2.410 1.00 93.56 190 VAL A CA 1
ATOM 1534 C C . VAL A 1 190 ? 1.181 -19.273 2.325 1.00 93.56 190 VAL A C 1
ATOM 1536 O O . VAL A 1 190 ? 2.389 -19.096 2.524 1.00 93.56 190 VAL A O 1
ATOM 1539 N N . VAL A 1 191 ? 0.650 -20.465 2.060 1.00 92.69 191 VAL A N 1
ATOM 1540 C CA . VAL A 1 191 ? 1.406 -21.716 1.960 1.00 92.69 191 VAL A CA 1
ATOM 1541 C C . VAL A 1 191 ? 1.196 -22.365 0.598 1.00 92.69 191 VAL A C 1
ATOM 1543 O O . VAL A 1 191 ? 0.160 -22.168 -0.030 1.00 92.69 191 VAL A O 1
ATOM 1546 N N . ASN A 1 192 ? 2.183 -23.137 0.157 1.00 90.31 192 ASN A N 1
ATOM 1547 C CA . ASN A 1 192 ? 2.078 -23.958 -1.043 1.00 90.31 192 ASN A CA 1
ATOM 1548 C C . ASN A 1 192 ? 1.321 -25.271 -0.784 1.00 90.31 192 ASN A C 1
ATOM 1550 O O . ASN A 1 192 ? 0.976 -25.593 0.354 1.00 90.31 192 ASN A O 1
ATOM 1554 N N . ASP A 1 193 ? 1.139 -26.079 -1.832 1.00 88.88 193 ASP A N 1
ATOM 1555 C CA . ASP A 1 193 ? 0.456 -27.385 -1.767 1.00 88.88 193 ASP A CA 1
ATOM 1556 C C . ASP A 1 193 ? 1.109 -28.383 -0.790 1.00 88.88 193 ASP A C 1
ATOM 1558 O O . ASP A 1 193 ? 0.494 -29.364 -0.376 1.00 88.88 193 ASP A O 1
ATOM 1562 N N . LYS A 1 194 ? 2.365 -28.140 -0.394 1.00 89.12 194 LYS A N 1
ATOM 1563 C CA . LYS A 1 194 ? 3.107 -28.936 0.596 1.00 89.12 194 LYS A CA 1
ATOM 1564 C C . LYS A 1 194 ? 2.987 -28.370 2.017 1.00 89.12 194 LYS A C 1
ATOM 1566 O O . LYS A 1 194 ? 3.672 -28.851 2.919 1.00 89.12 194 LYS A O 1
ATOM 1571 N N . GLY A 1 195 ? 2.174 -27.333 2.223 1.00 88.12 195 GLY A N 1
ATOM 1572 C CA . GLY A 1 195 ? 2.020 -26.629 3.497 1.00 88.12 195 GLY A CA 1
ATOM 1573 C C . GLY A 1 195 ? 3.226 -25.768 3.889 1.00 88.12 195 GLY A C 1
ATOM 1574 O O . GLY A 1 195 ? 3.333 -25.353 5.042 1.00 88.12 195 GLY A O 1
ATOM 1575 N N . GLN A 1 196 ? 4.153 -25.506 2.965 1.00 87.62 196 GLN A N 1
ATOM 1576 C CA . GLN A 1 196 ? 5.343 -24.697 3.226 1.00 87.62 196 GLN A CA 1
ATOM 1577 C C . GLN A 1 196 ? 5.028 -23.225 2.980 1.00 87.62 196 GLN A C 1
ATOM 1579 O O . GLN A 1 196 ? 4.386 -22.884 1.988 1.00 87.62 196 GLN A O 1
ATOM 1584 N N . SER A 1 197 ? 5.486 -22.343 3.867 1.00 85.38 197 SER A N 1
ATOM 1585 C CA . SER A 1 197 ? 5.285 -20.907 3.687 1.00 85.38 197 SER A CA 1
ATOM 1586 C C . SER A 1 197 ? 6.110 -20.362 2.524 1.00 85.38 197 SER A C 1
ATOM 1588 O O . SER A 1 197 ? 7.225 -20.821 2.261 1.00 85.38 197 SER A O 1
ATOM 1590 N N . CYS A 1 198 ? 5.573 -19.339 1.857 1.00 84.25 198 CYS A N 1
ATOM 1591 C CA . CYS A 1 198 ? 6.305 -18.574 0.852 1.00 84.25 198 CYS A CA 1
ATOM 1592 C C . CYS A 1 198 ? 7.433 -17.773 1.526 1.00 84.25 198 CYS A C 1
ATOM 1594 O O . CYS A 1 198 ? 7.242 -16.615 1.908 1.00 84.25 198 CYS A O 1
ATOM 1596 N N . HIS A 1 199 ? 8.593 -18.408 1.699 1.00 81.56 199 HIS A N 1
ATOM 1597 C CA . HIS A 1 199 ? 9.798 -17.804 2.261 1.00 81.56 199 HIS A CA 1
ATOM 1598 C C . HIS A 1 199 ? 10.740 -17.365 1.137 1.00 81.56 199 HIS A C 1
ATOM 1600 O O . HIS A 1 199 ? 11.240 -18.194 0.370 1.00 81.56 199 HIS A O 1
ATOM 1606 N N . ILE A 1 200 ? 11.008 -16.061 1.063 1.00 82.69 200 ILE A N 1
ATOM 1607 C CA . ILE A 1 200 ? 11.908 -15.468 0.067 1.00 82.69 200 ILE A CA 1
ATOM 1608 C C . ILE A 1 200 ? 13.273 -15.234 0.729 1.00 82.69 200 ILE A C 1
ATOM 1610 O O . ILE A 1 200 ? 13.335 -14.621 1.800 1.00 82.69 200 ILE A O 1
ATOM 1614 N N . PRO A 1 201 ? 14.374 -15.752 0.153 1.00 73.62 201 PRO A N 1
ATOM 1615 C CA . PRO A 1 201 ? 15.697 -15.640 0.737 1.00 73.62 201 PRO A CA 1
ATOM 1616 C C . PRO A 1 201 ? 16.153 -14.183 0.778 1.00 73.62 201 PRO A C 1
ATOM 1618 O O . PRO A 1 201 ? 15.856 -13.378 -0.104 1.00 73.62 201 PRO A O 1
ATOM 1621 N N . MET A 1 202 ? 16.932 -13.860 1.807 1.00 69.75 202 MET A N 1
ATOM 1622 C CA . MET A 1 202 ? 17.640 -12.589 1.860 1.00 69.75 202 MET A CA 1
ATOM 1623 C C . MET A 1 202 ? 18.726 -12.591 0.781 1.00 69.75 202 MET A C 1
ATOM 1625 O O . MET A 1 202 ? 19.474 -13.571 0.714 1.00 69.75 202 MET A O 1
ATOM 1629 N N . PRO A 1 203 ? 18.897 -11.516 -0.005 1.00 61.53 203 PRO A N 1
ATOM 1630 C CA . PRO A 1 203 ? 20.176 -11.305 -0.661 1.00 61.53 203 PRO A CA 1
ATOM 1631 C C . PRO A 1 203 ? 21.220 -11.192 0.452 1.00 61.53 203 PRO A C 1
ATOM 1633 O O . PRO A 1 203 ? 21.151 -10.279 1.268 1.00 61.53 203 PRO A O 1
ATOM 1636 N N . THR A 1 204 ? 22.121 -12.163 0.576 1.00 52.66 204 THR A N 1
ATOM 1637 C CA . THR A 1 204 ? 23.184 -12.130 1.586 1.00 52.66 204 THR A CA 1
ATOM 1638 C C . THR A 1 204 ? 24.158 -11.009 1.238 1.00 52.66 204 THR A C 1
ATOM 1640 O O . THR A 1 204 ? 24.656 -10.995 0.109 1.00 52.66 204 THR A O 1
ATOM 1643 N N . PRO A 1 205 ? 24.543 -10.142 2.191 1.00 52.59 205 PRO A N 1
ATOM 1644 C CA . PRO A 1 205 ? 25.844 -9.508 2.060 1.00 52.59 205 PRO A CA 1
ATOM 1645 C C . PRO A 1 205 ? 26.685 -9.679 3.336 1.00 52.59 205 PRO A C 1
ATOM 1647 O O . PRO A 1 205 ? 26.146 -9.922 4.416 1.00 52.59 205 PRO A O 1
AT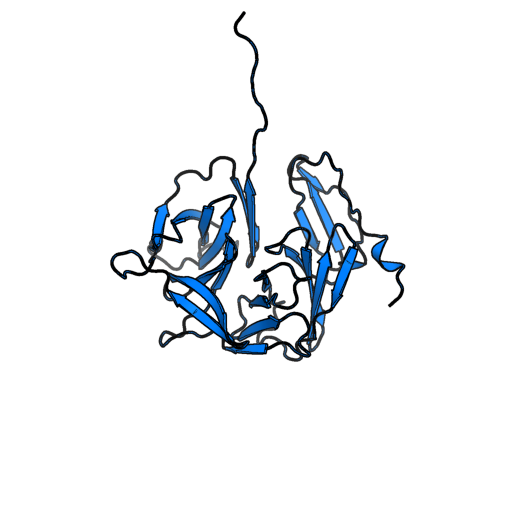OM 1650 N N . PRO A 1 206 ? 28.018 -9.531 3.251 1.00 47.19 206 PRO A N 1
ATOM 1651 C CA . PRO A 1 206 ? 28.918 -9.867 4.354 1.00 47.19 206 PRO A CA 1
ATOM 1652 C C . PRO A 1 206 ? 28.896 -8.882 5.542 1.00 47.19 206 PRO A C 1
ATOM 1654 O O . PRO A 1 206 ? 29.604 -9.123 6.511 1.00 47.19 206 PRO A O 1
ATOM 1657 N N . PHE A 1 207 ? 28.134 -7.778 5.500 1.00 48.62 207 PHE A N 1
ATOM 1658 C CA . PHE A 1 207 ? 28.172 -6.704 6.511 1.00 48.62 207 PHE A CA 1
ATOM 1659 C C . PHE A 1 207 ? 26.828 -5.959 6.655 1.00 48.62 207 PHE A C 1
ATOM 1661 O O . PHE A 1 207 ? 25.850 -6.286 5.998 1.00 48.62 207 PHE A O 1
ATOM 1668 N N . SER A 1 208 ? 26.765 -4.981 7.561 1.00 53.41 208 SER A N 1
ATOM 1669 C CA . SER A 1 208 ? 25.602 -4.196 8.006 1.00 53.41 208 SER A CA 1
ATOM 1670 C C . SER A 1 208 ? 24.932 -3.331 6.918 1.00 53.41 208 SER A C 1
ATOM 1672 O O . SER A 1 208 ? 25.135 -2.116 6.874 1.00 53.41 208 SER A O 1
ATOM 1674 N N . PHE A 1 209 ? 24.116 -3.931 6.048 1.00 59.56 209 PHE A N 1
ATOM 1675 C CA . PHE A 1 209 ? 23.254 -3.202 5.105 1.00 59.56 209 PHE A CA 1
ATOM 1676 C C . PHE A 1 209 ? 21.868 -2.939 5.716 1.00 59.56 209 PHE A C 1
ATOM 1678 O O . PHE A 1 209 ? 21.296 -3.806 6.378 1.00 59.56 209 PHE A O 1
ATOM 1685 N N . LEU A 1 210 ? 21.319 -1.743 5.479 1.00 69.69 210 LEU A N 1
ATOM 1686 C CA . LEU A 1 210 ? 19.894 -1.467 5.683 1.00 69.69 210 LEU A CA 1
ATOM 1687 C C . LEU A 1 210 ? 19.133 -1.950 4.446 1.00 69.69 210 LEU A C 1
ATOM 1689 O O . LEU A 1 210 ? 19.603 -1.762 3.320 1.00 69.69 210 LEU A O 1
ATOM 1693 N N . PHE A 1 211 ? 17.964 -2.552 4.652 1.00 76.25 211 PHE A N 1
ATOM 1694 C CA . PHE A 1 211 ? 17.089 -2.995 3.575 1.00 76.25 211 PHE A CA 1
ATOM 1695 C C . PHE A 1 211 ? 15.671 -2.459 3.771 1.00 76.25 211 PHE A C 1
ATOM 1697 O O . PHE A 1 211 ? 15.206 -2.328 4.902 1.00 76.25 211 PHE A O 1
ATOM 1704 N N . ASN A 1 212 ? 14.998 -2.161 2.659 1.00 82.75 212 ASN A N 1
ATOM 1705 C CA . ASN A 1 212 ? 13.558 -1.911 2.634 1.00 82.75 212 ASN A CA 1
ATOM 1706 C C . ASN A 1 212 ? 12.892 -2.949 1.735 1.00 82.75 212 ASN A C 1
ATOM 1708 O O . ASN A 1 212 ? 13.461 -3.360 0.719 1.00 82.75 212 ASN A O 1
ATOM 1712 N N . GLU A 1 213 ? 11.685 -3.349 2.114 1.00 87.94 213 GLU A N 1
ATOM 1713 C CA . GLU A 1 213 ? 10.910 -4.381 1.437 1.00 87.94 213 GLU A CA 1
ATOM 1714 C C . GLU A 1 213 ? 9.544 -3.806 1.073 1.00 87.94 213 GLU A C 1
ATOM 1716 O O . GLU A 1 213 ? 8.800 -3.332 1.935 1.00 87.94 213 GLU A O 1
ATOM 1721 N N . TYR A 1 214 ? 9.215 -3.850 -0.214 1.00 91.44 214 TYR A N 1
ATOM 1722 C CA . TYR A 1 214 ? 7.982 -3.281 -0.740 1.00 91.44 214 TYR A CA 1
ATOM 1723 C C . TYR A 1 214 ? 7.174 -4.351 -1.448 1.00 91.44 214 TYR A C 1
ATOM 1725 O O . TYR A 1 214 ? 7.637 -4.928 -2.432 1.00 91.44 214 TYR A O 1
ATOM 1733 N N . LEU A 1 215 ? 5.944 -4.570 -0.992 1.00 94.06 215 LEU A N 1
ATOM 1734 C CA . LEU A 1 215 ? 4.973 -5.360 -1.733 1.00 94.06 215 LEU A CA 1
ATOM 1735 C C . LEU A 1 215 ? 4.268 -4.448 -2.743 1.00 94.06 215 LEU A C 1
ATOM 1737 O O . LEU A 1 215 ? 3.800 -3.369 -2.383 1.00 94.06 215 LEU A O 1
ATOM 1741 N N . VAL A 1 216 ? 4.226 -4.838 -4.015 1.00 95.06 216 VAL A N 1
ATOM 1742 C CA . VAL A 1 216 ? 3.735 -3.999 -5.118 1.00 95.06 216 VAL A CA 1
ATOM 1743 C C . VAL A 1 216 ? 2.787 -4.803 -5.996 1.00 95.06 216 VAL A C 1
ATOM 1745 O O . VAL A 1 216 ? 3.139 -5.879 -6.466 1.00 95.06 216 VAL A O 1
ATOM 1748 N N . ALA A 1 217 ? 1.598 -4.268 -6.265 1.00 94.50 217 ALA A N 1
ATOM 1749 C CA . ALA A 1 217 ? 0.705 -4.815 -7.282 1.00 94.50 217 ALA A CA 1
ATOM 1750 C C . ALA A 1 217 ? 1.061 -4.162 -8.616 1.00 94.50 217 ALA A C 1
ATOM 1752 O O . ALA A 1 217 ? 1.137 -2.933 -8.705 1.00 94.50 217 ALA A O 1
ATOM 1753 N N . SER A 1 218 ? 1.299 -4.979 -9.637 1.00 93.88 218 SER A N 1
ATOM 1754 C CA . SER A 1 218 ? 1.712 -4.540 -10.968 1.00 93.88 218 SER A CA 1
ATOM 1755 C C . SER A 1 218 ? 0.993 -5.360 -12.034 1.00 93.88 218 SER A C 1
ATOM 1757 O O . SER A 1 218 ? 1.389 -6.484 -12.341 1.00 93.88 218 SER A O 1
ATOM 1759 N N . GLY A 1 219 ? -0.096 -4.806 -12.574 1.00 90.06 219 GLY A N 1
ATOM 1760 C CA . GLY A 1 219 ? -0.995 -5.544 -13.461 1.00 90.06 219 GLY A CA 1
ATOM 1761 C C . GLY A 1 219 ? -1.536 -6.796 -12.766 1.00 90.06 219 GLY A C 1
ATOM 1762 O O . GLY A 1 219 ? -2.103 -6.714 -11.676 1.00 90.06 219 GLY A O 1
ATOM 1763 N N . ASP A 1 220 ? -1.304 -7.954 -13.380 1.00 91.81 220 ASP A N 1
ATOM 1764 C CA . ASP A 1 220 ? -1.679 -9.263 -12.844 1.00 91.81 220 ASP A CA 1
ATOM 1765 C C . ASP A 1 220 ? -0.634 -9.895 -11.921 1.00 91.81 220 ASP A C 1
ATOM 1767 O O . ASP A 1 220 ? -0.806 -11.042 -11.513 1.00 91.81 220 ASP A O 1
ATOM 1771 N N . ASP A 1 221 ? 0.406 -9.165 -11.527 1.00 95.12 221 ASP A N 1
ATOM 1772 C CA . ASP A 1 221 ? 1.473 -9.688 -10.679 1.00 95.12 221 ASP A CA 1
ATOM 1773 C C . ASP A 1 221 ? 1.521 -9.009 -9.309 1.00 95.12 221 ASP A C 1
ATOM 1775 O O . ASP A 1 221 ? 1.269 -7.809 -9.163 1.00 95.12 221 ASP A O 1
ATOM 1779 N N . VAL A 1 222 ? 1.926 -9.786 -8.304 1.00 96.44 222 VAL A N 1
ATOM 1780 C CA . VAL A 1 222 ? 2.422 -9.265 -7.029 1.00 96.44 222 VAL A CA 1
ATOM 1781 C C . VAL A 1 222 ? 3.937 -9.377 -7.043 1.00 96.44 222 VAL A C 1
ATOM 1783 O O . VAL A 1 222 ? 4.490 -10.453 -7.274 1.00 96.44 222 VAL A O 1
ATOM 1786 N N . LEU A 1 223 ? 4.607 -8.256 -6.811 1.00 96.50 223 LEU A N 1
ATOM 1787 C CA . LEU A 1 223 ? 6.056 -8.162 -6.759 1.00 96.50 223 LEU A CA 1
ATOM 1788 C C . LEU A 1 223 ? 6.498 -7.829 -5.337 1.00 96.50 223 LEU A C 1
ATOM 1790 O O . LEU A 1 223 ? 5.892 -6.986 -4.677 1.00 96.50 223 LEU A O 1
ATOM 1794 N N . LEU A 1 224 ? 7.583 -8.448 -4.893 1.00 94.88 224 LEU A N 1
ATOM 1795 C CA . LEU A 1 224 ? 8.335 -8.026 -3.722 1.00 94.88 224 LEU A CA 1
ATOM 1796 C C . LEU A 1 224 ? 9.636 -7.385 -4.191 1.00 94.88 224 LEU A C 1
ATOM 1798 O O . LEU A 1 224 ? 10.438 -8.021 -4.874 1.00 94.88 224 LEU A O 1
ATOM 1802 N N . VAL A 1 225 ? 9.827 -6.117 -3.841 1.00 93.56 225 VAL A N 1
ATOM 1803 C CA . VAL A 1 225 ? 11.020 -5.343 -4.185 1.00 93.56 225 VAL A CA 1
ATOM 1804 C C . VAL A 1 225 ? 11.865 -5.165 -2.935 1.00 93.56 225 VAL A C 1
ATOM 1806 O O . VAL A 1 225 ? 11.426 -4.538 -1.971 1.00 93.56 225 VAL A O 1
ATOM 1809 N N . HIS A 1 226 ? 13.082 -5.693 -2.961 1.00 90.06 226 HIS A N 1
ATOM 1810 C CA . HIS A 1 226 ? 14.095 -5.468 -1.938 1.00 90.06 226 HIS A CA 1
ATOM 1811 C C . HIS A 1 226 ? 15.043 -4.378 -2.410 1.00 90.06 226 HIS A C 1
ATOM 1813 O O . HIS A 1 226 ? 15.676 -4.535 -3.451 1.00 90.06 226 HIS A O 1
ATOM 1819 N N . SER A 1 227 ? 15.181 -3.301 -1.643 1.00 87.00 227 SER A N 1
ATOM 1820 C CA . SER A 1 227 ? 16.231 -2.302 -1.859 1.00 87.00 227 SER A CA 1
ATOM 1821 C C . SER A 1 227 ? 17.326 -2.486 -0.820 1.00 87.00 227 SER A C 1
ATOM 1823 O O . SER A 1 227 ? 17.030 -2.442 0.374 1.00 87.00 227 SER A O 1
ATOM 1825 N N . THR A 1 228 ? 18.573 -2.640 -1.253 1.00 82.81 228 THR A N 1
ATOM 1826 C CA . THR A 1 228 ? 19.731 -2.733 -0.353 1.00 82.81 228 THR A CA 1
ATOM 1827 C C . THR A 1 228 ? 20.494 -1.417 -0.368 1.00 82.81 228 THR A C 1
ATOM 1829 O O . THR A 1 228 ? 20.816 -0.917 -1.441 1.00 82.81 228 THR A O 1
ATOM 1832 N N . THR A 1 229 ? 20.813 -0.862 0.800 1.00 78.06 229 THR A N 1
ATOM 1833 C CA . THR A 1 229 ? 21.547 0.406 0.934 1.00 78.06 229 THR A CA 1
ATOM 1834 C C . THR A 1 229 ? 22.910 0.179 1.562 1.00 78.06 229 THR A C 1
ATOM 1836 O O . THR A 1 229 ? 23.006 -0.431 2.628 1.00 78.06 229 THR A O 1
ATOM 1839 N N . ASN A 1 230 ? 23.968 0.713 0.941 1.00 69.75 230 ASN A N 1
ATOM 1840 C CA . ASN A 1 230 ? 25.328 0.592 1.464 1.00 69.75 230 ASN A CA 1
ATOM 1841 C C . ASN A 1 230 ? 25.498 1.405 2.759 1.00 69.75 230 ASN A C 1
ATOM 1843 O O . ASN A 1 230 ? 25.551 2.635 2.723 1.00 69.75 230 ASN A O 1
ATOM 1847 N N . GLY A 1 231 ? 25.590 0.708 3.897 1.00 58.69 231 GLY A N 1
ATOM 1848 C CA . GLY A 1 231 ? 25.641 1.302 5.238 1.00 58.69 231 GLY A CA 1
ATOM 1849 C C . GLY A 1 231 ? 26.886 2.148 5.528 1.00 58.69 231 GLY A C 1
ATOM 1850 O O . GLY A 1 231 ? 26.903 2.879 6.514 1.00 58.69 231 GLY A O 1
ATOM 1851 N N . ASN A 1 232 ? 27.906 2.097 4.665 1.00 59.22 232 ASN A N 1
ATOM 1852 C CA . ASN A 1 232 ? 29.157 2.839 4.847 1.00 59.22 232 ASN A CA 1
ATOM 1853 C C . ASN A 1 232 ? 29.119 4.269 4.284 1.00 59.22 232 ASN A C 1
ATOM 1855 O O . ASN A 1 232 ? 30.043 5.042 4.534 1.00 59.22 232 ASN A O 1
ATOM 1859 N N . ASN A 1 233 ? 28.071 4.643 3.543 1.00 51.88 233 ASN A N 1
ATOM 1860 C CA . ASN A 1 233 ? 27.962 5.976 2.958 1.00 51.88 233 ASN A CA 1
ATOM 1861 C C . ASN A 1 233 ? 26.981 6.843 3.754 1.00 51.88 233 ASN A C 1
ATOM 1863 O O . ASN A 1 233 ? 25.819 6.485 3.935 1.00 51.88 233 ASN A O 1
ATOM 1867 N N . GLN A 1 234 ? 27.422 8.050 4.124 1.00 53.06 234 GLN A N 1
ATOM 1868 C CA . GLN A 1 234 ? 26.571 9.098 4.713 1.00 53.06 234 GLN A CA 1
ATOM 1869 C C . GLN A 1 234 ? 25.349 9.448 3.834 1.00 53.06 234 GLN A C 1
ATOM 1871 O O . GLN A 1 234 ? 24.406 10.063 4.319 1.00 53.06 234 GLN A O 1
ATOM 1876 N N . SER A 1 235 ? 25.349 9.052 2.553 1.00 59.84 235 SER A N 1
ATOM 1877 C CA . SER A 1 235 ? 24.277 9.314 1.590 1.00 59.84 235 SER A CA 1
ATOM 1878 C C . SER A 1 235 ? 23.110 8.318 1.615 1.00 59.84 235 SER A C 1
ATOM 1880 O O . SER A 1 235 ? 22.126 8.571 0.925 1.00 59.84 235 SER A O 1
ATOM 1882 N N . MET A 1 236 ? 23.187 7.197 2.356 1.00 65.12 236 MET A N 1
ATOM 1883 C CA . MET A 1 236 ? 22.150 6.140 2.364 1.00 65.12 236 MET A CA 1
ATOM 1884 C C . MET A 1 236 ? 21.685 5.714 0.951 1.00 65.12 236 MET A C 1
ATOM 1886 O O . MET A 1 236 ? 20.525 5.355 0.741 1.00 65.12 236 MET A O 1
ATOM 1890 N N . GLN A 1 237 ? 22.586 5.744 -0.035 1.00 74.25 237 GLN A N 1
ATOM 1891 C CA . GLN A 1 237 ? 22.246 5.434 -1.421 1.00 74.25 237 GLN A CA 1
ATOM 1892 C C . GLN A 1 237 ? 21.978 3.934 -1.612 1.00 74.25 237 GLN A C 1
ATOM 1894 O O . GLN A 1 237 ? 22.759 3.085 -1.166 1.00 74.25 237 GLN A O 1
ATOM 1899 N N . VAL A 1 238 ? 20.887 3.616 -2.312 1.00 80.44 238 VAL A N 1
ATOM 1900 C CA . VAL A 1 238 ? 20.553 2.240 -2.690 1.00 80.44 238 VAL A CA 1
ATOM 1901 C C . VAL A 1 238 ? 21.624 1.702 -3.643 1.00 80.44 238 VAL A C 1
ATOM 1903 O O . VAL A 1 238 ? 21.934 2.332 -4.653 1.00 80.44 238 VAL A O 1
ATOM 1906 N N . SER A 1 239 ? 22.205 0.551 -3.310 1.00 82.25 239 SER A N 1
ATOM 1907 C CA . SER A 1 239 ? 23.229 -0.132 -4.101 1.00 82.25 239 SER A CA 1
ATOM 1908 C C . SER A 1 239 ? 22.640 -1.113 -5.108 1.00 82.25 239 SER A C 1
ATOM 1910 O O . SER A 1 239 ? 23.168 -1.247 -6.210 1.00 82.25 239 SER A O 1
ATOM 1912 N N . HIS A 1 240 ? 21.571 -1.820 -4.740 1.00 86.38 240 HIS A N 1
ATOM 1913 C CA . HIS A 1 240 ? 20.958 -2.823 -5.603 1.00 86.38 240 HIS A CA 1
ATOM 1914 C C . HIS A 1 240 ? 19.484 -3.051 -5.271 1.00 86.38 240 HIS A C 1
ATOM 1916 O O . HIS A 1 240 ? 19.058 -2.846 -4.129 1.00 86.38 240 HIS A O 1
ATOM 1922 N N . TYR A 1 241 ? 18.741 -3.527 -6.272 1.00 89.19 241 TYR A N 1
ATOM 1923 C CA . TYR A 1 241 ? 17.368 -3.990 -6.127 1.00 89.19 241 TYR A CA 1
ATOM 1924 C C . TYR A 1 241 ? 17.253 -5.457 -6.535 1.00 89.19 241 TYR A C 1
ATOM 1926 O O . TYR A 1 241 ? 17.653 -5.810 -7.641 1.00 89.19 241 TYR A O 1
ATOM 1934 N N . ASN A 1 242 ? 16.651 -6.284 -5.680 1.00 91.56 242 ASN A N 1
ATOM 1935 C CA . ASN A 1 242 ? 16.178 -7.617 -6.059 1.00 91.56 242 ASN A CA 1
ATOM 1936 C C . ASN A 1 242 ? 14.658 -7.575 -6.157 1.00 91.56 242 ASN A C 1
ATOM 1938 O O . ASN A 1 242 ? 13.994 -6.987 -5.300 1.00 91.56 242 ASN A O 1
ATOM 1942 N N . ILE A 1 243 ? 14.103 -8.174 -7.206 1.00 94.38 243 ILE A N 1
ATOM 1943 C CA . ILE A 1 243 ? 12.664 -8.143 -7.460 1.00 94.38 243 ILE A CA 1
ATOM 1944 C C . ILE A 1 243 ? 12.181 -9.569 -7.641 1.00 94.38 243 ILE A C 1
ATOM 1946 O O . ILE A 1 243 ? 12.661 -10.292 -8.509 1.00 94.38 243 ILE A O 1
ATOM 1950 N N . PHE A 1 244 ? 11.208 -9.964 -6.833 1.00 95.00 244 PHE A N 1
ATOM 1951 C CA . PHE A 1 244 ? 10.626 -11.295 -6.852 1.00 95.00 244 PHE A CA 1
ATOM 1952 C C . PHE A 1 244 ? 9.177 -11.196 -7.296 1.00 95.00 244 PHE A C 1
ATOM 1954 O O . PHE A 1 244 ? 8.402 -10.435 -6.722 1.00 95.00 244 PHE A O 1
ATOM 1961 N N . LYS A 1 245 ? 8.799 -11.972 -8.307 1.00 96.06 245 LYS A N 1
ATOM 1962 C CA . LYS A 1 245 ? 7.396 -12.200 -8.646 1.00 96.06 245 LYS A CA 1
ATOM 1963 C C . LYS A 1 245 ? 6.853 -13.297 -7.746 1.00 96.06 245 LYS A C 1
ATOM 1965 O O . LYS A 1 245 ? 7.474 -14.351 -7.633 1.00 96.06 245 LYS A O 1
ATOM 1970 N N . ILE A 1 246 ? 5.708 -13.041 -7.130 1.00 95.75 246 ILE A N 1
ATOM 1971 C CA . ILE A 1 246 ? 5.051 -13.944 -6.191 1.00 95.75 246 ILE A CA 1
ATOM 1972 C C . ILE A 1 246 ? 3.796 -14.517 -6.847 1.00 95.75 246 ILE A C 1
ATOM 1974 O O . ILE A 1 246 ? 2.907 -13.771 -7.263 1.00 95.75 246 ILE A O 1
ATOM 1978 N N . ASP A 1 247 ? 3.701 -15.844 -6.896 1.00 94.69 247 ASP A N 1
ATOM 1979 C CA . ASP A 1 247 ? 2.445 -16.547 -7.139 1.00 94.69 247 ASP A CA 1
ATOM 1980 C C . ASP A 1 247 ? 1.732 -16.723 -5.794 1.00 94.69 247 ASP A C 1
ATOM 1982 O O . ASP A 1 247 ? 2.018 -17.633 -5.014 1.00 94.69 247 ASP A O 1
ATOM 1986 N N . VAL A 1 248 ? 0.805 -15.809 -5.508 1.00 93.81 248 VAL A N 1
ATOM 1987 C CA . VAL A 1 248 ? 0.074 -15.779 -4.233 1.00 93.81 248 VAL A CA 1
ATOM 1988 C C . VAL A 1 248 ? -0.858 -16.977 -4.036 1.00 93.81 248 VAL A C 1
ATOM 1990 O O . VAL A 1 248 ? -1.278 -17.228 -2.911 1.00 93.81 248 VAL A O 1
ATOM 1993 N N . TYR A 1 249 ? -1.199 -17.706 -5.102 1.00 91.81 249 TYR A N 1
ATOM 1994 C CA . TYR A 1 249 ? -2.081 -18.872 -5.028 1.00 91.81 249 TYR A CA 1
ATOM 1995 C C . TYR A 1 249 ? -1.295 -20.148 -4.760 1.00 91.81 249 TYR A C 1
ATOM 1997 O O . TYR A 1 249 ? -1.765 -21.004 -4.019 1.00 91.81 249 TYR A O 1
ATOM 2005 N N . LYS A 1 250 ? -0.097 -20.256 -5.341 1.00 91.56 250 LYS A N 1
ATOM 2006 C CA . LYS A 1 250 ? 0.804 -21.390 -5.112 1.00 91.56 250 LYS A CA 1
ATOM 2007 C C . LYS A 1 250 ? 1.742 -21.189 -3.930 1.00 91.56 250 LYS A C 1
ATOM 2009 O O . LYS A 1 250 ? 2.409 -22.136 -3.538 1.00 91.56 250 LYS A O 1
ATOM 2014 N N . GLY A 1 251 ? 1.846 -19.976 -3.386 1.00 90.75 251 GLY A N 1
ATOM 2015 C CA . GLY A 1 251 ? 2.835 -19.661 -2.354 1.00 90.75 251 GLY A CA 1
ATOM 2016 C C . GLY A 1 251 ? 4.274 -19.833 -2.852 1.00 90.75 251 GLY A C 1
ATOM 2017 O O . GLY A 1 251 ? 5.157 -20.208 -2.081 1.00 90.75 251 GLY A O 1
ATOM 2018 N N . GLU A 1 252 ? 4.499 -19.593 -4.143 1.00 92.06 252 GLU A N 1
ATOM 2019 C CA . GLU A 1 252 ? 5.791 -19.732 -4.814 1.00 92.06 252 GLU A CA 1
ATOM 2020 C C . GLU A 1 252 ? 6.291 -18.367 -5.289 1.00 92.06 252 GLU A C 1
ATOM 2022 O O . GLU A 1 252 ? 5.531 -17.404 -5.412 1.00 92.06 252 GLU A O 1
ATOM 2027 N N . TRP A 1 253 ? 7.586 -18.272 -5.573 1.00 94.12 253 TRP A N 1
ATOM 2028 C CA . TRP A 1 253 ? 8.188 -17.041 -6.061 1.00 94.12 253 TRP A CA 1
ATOM 2029 C C . TRP A 1 253 ? 9.297 -17.324 -7.069 1.00 94.12 253 TRP A C 1
ATOM 2031 O O . TRP A 1 253 ? 9.929 -18.380 -7.061 1.00 94.12 253 TRP A O 1
ATOM 2041 N N . THR A 1 254 ? 9.555 -16.341 -7.926 1.00 94.88 254 THR A N 1
ATOM 2042 C CA . THR A 1 254 ? 10.662 -16.358 -8.886 1.00 94.88 254 THR A CA 1
ATOM 2043 C C . THR A 1 254 ? 11.353 -15.004 -8.901 1.00 94.88 254 THR A C 1
ATOM 2045 O O . THR A 1 254 ? 10.687 -13.976 -9.037 1.00 94.88 254 THR A O 1
ATOM 2048 N N . GLU A 1 255 ? 12.680 -14.985 -8.795 1.00 95.19 255 GLU A N 1
ATOM 2049 C CA . GLU A 1 255 ? 13.453 -13.754 -8.980 1.00 95.19 255 GLU A CA 1
ATOM 2050 C C . GLU A 1 255 ? 13.399 -13.305 -10.445 1.00 95.19 255 GLU A C 1
ATOM 2052 O O . GLU A 1 255 ? 13.602 -14.093 -11.373 1.00 95.19 255 GLU A O 1
ATOM 2057 N N . LEU A 1 256 ? 13.113 -12.024 -10.655 1.00 94.81 256 LEU A N 1
ATOM 2058 C CA . LEU A 1 256 ? 13.044 -11.408 -11.968 1.00 94.81 256 LEU A CA 1
ATOM 2059 C C . LEU A 1 256 ? 14.390 -10.784 -12.330 1.00 94.81 256 LEU A C 1
ATOM 2061 O O . LEU A 1 256 ? 14.906 -9.928 -11.620 1.00 94.81 256 LEU A O 1
ATOM 2065 N N . LYS A 1 257 ? 14.914 -11.150 -13.504 1.00 93.38 257 LYS A N 1
ATOM 2066 C CA . LYS A 1 257 ? 16.087 -10.486 -14.105 1.00 93.38 257 LYS A CA 1
ATOM 2067 C C . LYS A 1 257 ? 15.736 -9.177 -14.818 1.00 93.38 257 LYS A C 1
ATOM 2069 O O . LYS A 1 257 ? 16.617 -8.376 -15.102 1.00 93.38 257 LYS A O 1
ATOM 2074 N N . SER A 1 258 ? 14.460 -8.987 -15.147 1.00 93.31 258 SER A N 1
ATOM 2075 C CA . SER A 1 258 ? 13.919 -7.794 -15.795 1.00 93.31 258 SER A CA 1
ATOM 2076 C C . SER A 1 258 ? 12.476 -7.586 -15.345 1.00 93.31 258 SER A C 1
ATOM 2078 O O . SER A 1 258 ? 11.734 -8.553 -15.171 1.00 93.31 258 SER A O 1
ATOM 2080 N N . ILE A 1 259 ? 12.075 -6.325 -15.179 1.00 92.94 259 ILE A N 1
ATOM 2081 C CA . ILE A 1 259 ? 10.689 -5.941 -14.877 1.00 92.94 259 ILE A CA 1
ATOM 2082 C C . ILE A 1 259 ? 9.852 -5.692 -16.140 1.00 92.94 259 ILE A C 1
ATOM 2084 O O . ILE A 1 259 ? 8.651 -5.436 -16.028 1.00 92.94 259 ILE A O 1
ATOM 2088 N N . GLY A 1 260 ? 10.450 -5.825 -17.331 1.00 92.31 260 GLY A N 1
ATOM 2089 C CA . GLY A 1 260 ? 9.802 -5.539 -18.614 1.00 92.31 260 GLY A CA 1
ATOM 2090 C C . GLY A 1 260 ? 9.364 -4.077 -18.709 1.00 92.31 260 GLY A C 1
ATOM 2091 O O . GLY A 1 260 ? 10.067 -3.192 -18.229 1.00 92.31 260 GLY A O 1
ATOM 2092 N N . ASP A 1 261 ? 8.163 -3.843 -19.235 1.00 90.38 261 ASP A N 1
ATOM 2093 C CA . ASP A 1 261 ? 7.586 -2.501 -19.446 1.00 90.38 261 ASP A CA 1
ATOM 2094 C C . ASP A 1 261 ? 6.960 -1.888 -18.179 1.00 90.38 261 ASP A C 1
ATOM 2096 O O . ASP A 1 261 ? 6.121 -0.980 -18.225 1.00 90.38 261 ASP A O 1
ATOM 2100 N N . ARG A 1 262 ? 7.335 -2.412 -17.007 1.00 92.56 262 ARG A N 1
ATOM 2101 C CA . ARG A 1 262 ? 6.885 -1.901 -15.714 1.00 92.56 262 ARG A CA 1
ATOM 2102 C C . ARG A 1 262 ? 7.788 -0.763 -15.276 1.00 92.56 262 ARG A C 1
ATOM 2104 O O . ARG A 1 262 ? 9.007 -0.882 -15.256 1.00 92.56 262 ARG A O 1
ATOM 2111 N N . THR A 1 263 ? 7.173 0.298 -14.783 1.00 92.25 263 THR A N 1
ATOM 2112 C CA . THR A 1 263 ? 7.828 1.272 -13.912 1.00 92.25 263 THR A CA 1
ATOM 2113 C C . THR A 1 263 ? 7.354 1.033 -12.483 1.00 92.25 263 THR A C 1
ATOM 2115 O O . THR A 1 263 ? 6.162 0.822 -12.244 1.00 92.25 263 THR A O 1
ATOM 2118 N N . ILE A 1 264 ? 8.275 1.041 -11.520 1.00 93.62 264 ILE A N 1
ATOM 2119 C CA . ILE A 1 264 ? 7.963 0.911 -10.093 1.00 93.62 264 ILE A CA 1
ATOM 2120 C C . ILE A 1 264 ? 8.395 2.196 -9.393 1.00 93.62 264 ILE A C 1
ATOM 2122 O O . ILE A 1 264 ? 9.552 2.599 -9.463 1.00 93.62 264 ILE A O 1
ATOM 2126 N N . PHE A 1 265 ? 7.449 2.829 -8.712 1.00 91.06 265 PHE A N 1
ATOM 2127 C CA . PHE A 1 265 ? 7.654 4.005 -7.883 1.00 91.06 265 PHE A CA 1
ATOM 2128 C C . PHE A 1 265 ? 7.740 3.563 -6.433 1.00 91.06 265 PHE A C 1
ATOM 2130 O O . PHE A 1 265 ? 6.806 2.946 -5.916 1.00 91.06 265 PHE A O 1
ATOM 2137 N N . LEU A 1 266 ? 8.859 3.882 -5.793 1.00 88.00 266 LEU A N 1
ATOM 2138 C CA . LEU A 1 266 ? 9.110 3.577 -4.393 1.00 88.00 266 LEU A CA 1
ATOM 2139 C C . LEU A 1 266 ? 9.219 4.893 -3.634 1.00 88.00 266 LEU A C 1
ATOM 2141 O O . LEU A 1 266 ? 10.052 5.739 -3.960 1.00 88.00 266 LEU A O 1
ATOM 2145 N N . ASP A 1 267 ? 8.374 5.053 -2.628 1.00 79.69 267 ASP A N 1
ATOM 2146 C CA . ASP A 1 267 ? 8.611 5.998 -1.549 1.00 79.69 267 ASP A CA 1
ATOM 2147 C C . ASP A 1 267 ? 9.117 5.211 -0.327 1.00 79.69 267 ASP A C 1
ATOM 2149 O O . ASP A 1 267 ? 9.028 3.982 -0.312 1.00 79.69 267 ASP A O 1
ATOM 2153 N N . PRO A 1 268 ? 9.684 5.863 0.699 1.00 72.00 268 PRO A N 1
ATOM 2154 C CA . PRO A 1 268 ? 10.229 5.152 1.851 1.00 72.00 268 PRO A CA 1
ATOM 2155 C C . PRO A 1 268 ? 9.269 4.136 2.513 1.00 72.00 268 PRO A C 1
ATOM 2157 O O . PRO A 1 268 ? 9.752 3.191 3.129 1.00 72.00 268 PRO A O 1
ATOM 2160 N N . TYR A 1 269 ? 7.947 4.261 2.341 1.00 70.25 269 TYR A N 1
ATOM 2161 C CA . TYR A 1 269 ? 6.914 3.465 3.021 1.00 70.25 269 TYR A CA 1
ATOM 2162 C C . TYR A 1 269 ? 5.717 3.083 2.141 1.00 70.25 269 TYR A C 1
ATOM 2164 O O . TYR A 1 269 ? 4.696 2.605 2.636 1.00 70.25 269 TYR A O 1
ATOM 2172 N N . GLY A 1 270 ? 5.829 3.288 0.837 1.00 80.56 270 GLY A N 1
ATOM 2173 C CA . GLY A 1 270 ? 4.765 3.095 -0.125 1.00 80.56 270 GLY A CA 1
ATOM 2174 C C . GLY A 1 270 ? 5.340 2.720 -1.476 1.00 80.56 270 GLY A C 1
ATOM 2175 O O . GLY A 1 270 ? 6.478 3.035 -1.822 1.00 80.56 270 GLY A O 1
ATOM 2176 N N . SER A 1 271 ? 4.542 2.004 -2.250 1.00 88.69 271 SER A N 1
ATOM 2177 C CA . SER A 1 271 ? 4.947 1.525 -3.558 1.00 88.69 271 SER A CA 1
ATOM 2178 C C . SER A 1 271 ? 3.776 1.580 -4.525 1.00 88.69 271 SER A C 1
ATOM 2180 O O . SER A 1 271 ? 2.612 1.339 -4.174 1.00 88.69 271 SER A O 1
ATOM 2182 N N . LYS A 1 272 ? 4.085 1.906 -5.775 1.00 90.75 272 LYS A N 1
ATOM 2183 C CA . LYS A 1 272 ? 3.151 1.799 -6.894 1.00 90.75 272 LYS A CA 1
ATOM 2184 C C . LYS A 1 272 ? 3.867 1.275 -8.113 1.00 90.75 272 LYS A C 1
ATOM 2186 O O . LYS A 1 272 ? 5.058 1.496 -8.287 1.00 90.75 272 LYS A O 1
ATOM 2191 N N . SER A 1 273 ? 3.118 0.611 -8.977 1.00 92.12 273 SER A N 1
ATOM 2192 C CA . SER A 1 273 ? 3.601 0.248 -10.295 1.00 92.12 273 SER A CA 1
ATOM 2193 C C . SER A 1 273 ? 2.705 0.848 -11.362 1.00 92.12 273 SER A C 1
ATOM 2195 O O . SER A 1 273 ? 1.500 1.007 -11.172 1.00 92.12 273 SER A O 1
ATOM 2197 N N . TRP A 1 274 ? 3.332 1.180 -12.477 1.00 88.56 274 TRP A N 1
ATOM 2198 C CA . TRP A 1 274 ? 2.693 1.519 -13.729 1.00 88.56 274 TRP A CA 1
ATOM 2199 C C . TRP A 1 274 ? 3.161 0.515 -14.776 1.00 88.56 274 TRP A C 1
ATOM 2201 O O . TRP A 1 274 ? 4.360 0.260 -14.879 1.00 88.56 274 TRP A O 1
ATOM 2211 N N . LEU A 1 275 ? 2.229 -0.063 -15.527 1.00 86.12 275 LEU A N 1
ATOM 2212 C CA . LEU A 1 275 ? 2.533 -0.961 -16.636 1.00 86.12 275 LEU A CA 1
ATOM 2213 C C . LEU A 1 275 ? 2.253 -0.211 -17.933 1.00 86.12 275 LEU A C 1
ATOM 2215 O O . LEU A 1 275 ? 1.133 0.256 -18.137 1.00 86.12 275 LEU A O 1
ATOM 2219 N N . PHE A 1 276 ? 3.261 -0.081 -18.790 1.00 79.81 276 PHE A N 1
ATOM 2220 C CA . PHE A 1 276 ? 3.057 0.479 -20.117 1.00 79.81 276 PHE A CA 1
ATOM 2221 C C . PHE A 1 276 ? 2.430 -0.597 -21.006 1.00 79.81 276 PHE A C 1
ATOM 2223 O O . PHE A 1 276 ? 3.031 -1.641 -21.238 1.00 79.81 276 PHE A O 1
ATOM 2230 N N . THR A 1 277 ? 1.207 -0.373 -21.480 1.00 66.88 277 THR A N 1
ATOM 2231 C CA . THR A 1 277 ? 0.616 -1.197 -22.538 1.00 66.88 277 THR A CA 1
ATOM 2232 C C . THR A 1 277 ? 0.786 -0.437 -23.842 1.00 66.88 277 THR A C 1
ATOM 2234 O O . THR A 1 277 ? 0.083 0.549 -24.075 1.00 66.88 277 THR A O 1
ATOM 2237 N N . ASN A 1 278 ? 1.729 -0.859 -24.686 1.00 53.41 278 ASN A N 1
ATOM 2238 C CA . ASN A 1 278 ? 1.743 -0.416 -26.075 1.00 53.41 278 ASN A CA 1
ATOM 2239 C C . ASN A 1 278 ? 0.469 -0.951 -26.736 1.00 53.41 278 ASN A C 1
ATOM 2241 O O . ASN A 1 278 ? 0.440 -2.082 -27.204 1.00 53.41 278 ASN A O 1
ATOM 2245 N N . ASN A 1 279 ? -0.588 -0.143 -26.792 1.00 43.53 279 ASN A N 1
ATOM 2246 C CA . ASN A 1 279 ? -1.705 -0.386 -27.705 1.00 43.53 279 ASN A CA 1
ATOM 2247 C C . ASN A 1 279 ? -1.295 0.045 -29.124 1.00 43.53 279 ASN A C 1
ATOM 2249 O O . ASN A 1 279 ? -1.959 0.867 -29.748 1.00 43.53 279 ASN A O 1
ATOM 2253 N N . GLY A 1 280 ? -0.155 -0.465 -29.588 1.00 40.62 280 GLY A N 1
ATOM 2254 C CA . GLY A 1 280 ? 0.282 -0.406 -30.973 1.00 40.62 280 GLY A CA 1
ATOM 2255 C C . GLY A 1 280 ? 0.059 -1.784 -31.568 1.00 40.62 280 GLY A C 1
ATOM 2256 O O . GLY A 1 280 ? 0.946 -2.629 -31.531 1.00 40.62 280 GLY A O 1
ATOM 2257 N N . SER A 1 281 ? -1.161 -2.038 -32.032 1.00 36.44 281 SER A N 1
ATOM 2258 C CA . SER A 1 281 ? -1.360 -3.006 -33.100 1.00 36.44 281 SER A CA 1
ATOM 2259 C C . SER A 1 281 ? -0.700 -2.415 -34.343 1.00 36.44 281 SER A C 1
ATOM 2261 O O . SER A 1 281 ? -1.315 -1.595 -35.026 1.00 36.44 281 SER A O 1
ATOM 2263 N N . ASP A 1 282 ? 0.544 -2.806 -34.606 1.00 42.09 282 ASP A N 1
ATOM 2264 C CA . ASP A 1 282 ? 1.094 -2.776 -35.958 1.00 42.09 282 ASP A CA 1
ATOM 2265 C C . ASP A 1 282 ? 0.371 -3.874 -36.757 1.00 42.09 282 ASP A C 1
ATOM 2267 O O . ASP A 1 282 ? 0.894 -4.963 -36.976 1.00 42.09 282 ASP A O 1
ATOM 2271 N N . ASP A 1 283 ? -0.881 -3.598 -37.127 1.00 45.94 283 ASP A N 1
ATOM 2272 C CA . ASP A 1 283 ? -1.471 -4.143 -38.346 1.00 45.94 283 ASP A CA 1
ATOM 2273 C C . ASP A 1 283 ? -1.092 -3.162 -39.466 1.00 45.94 283 ASP A C 1
ATOM 2275 O O . ASP A 1 283 ? -1.882 -2.309 -39.868 1.00 45.94 283 ASP A O 1
ATOM 2279 N N . GLU A 1 284 ? 0.148 -3.248 -39.947 1.00 41.69 284 GLU A N 1
ATOM 2280 C CA . GLU A 1 284 ? 0.521 -2.709 -41.255 1.00 41.69 284 GLU A CA 1
ATOM 2281 C C . GLU A 1 284 ? 0.911 -3.871 -42.171 1.00 41.69 284 GLU A C 1
ATOM 2283 O O . GLU A 1 284 ? 2.045 -4.332 -42.198 1.00 41.69 284 GLU A O 1
ATOM 2288 N N . ASN A 1 285 ? -0.125 -4.367 -42.853 1.00 38.06 285 ASN A N 1
ATOM 2289 C CA . ASN A 1 285 ? -0.176 -4.777 -44.257 1.00 38.06 285 ASN A CA 1
ATOM 2290 C C . ASN A 1 285 ? 1.140 -5.257 -44.899 1.00 38.06 285 ASN A C 1
ATOM 2292 O O . ASN A 1 285 ? 1.933 -4.452 -45.385 1.00 38.06 285 ASN A O 1
ATOM 2296 N N . ASP A 1 286 ? 1.267 -6.579 -45.033 1.00 41.81 286 ASP A N 1
ATOM 2297 C CA . ASP A 1 286 ? 1.940 -7.170 -46.190 1.00 41.81 286 ASP A CA 1
ATOM 2298 C C . ASP A 1 286 ? 1.033 -6.966 -47.423 1.00 41.81 286 ASP A C 1
ATOM 2300 O O . ASP A 1 286 ? 0.010 -7.644 -47.555 1.00 41.81 286 ASP A O 1
ATOM 2304 N N . ASP A 1 287 ? 1.412 -6.030 -48.297 1.00 45.81 287 ASP A N 1
ATOM 2305 C CA . ASP A 1 287 ? 1.082 -6.030 -49.733 1.00 45.81 287 ASP A CA 1
ATOM 2306 C C . ASP A 1 287 ? 2.349 -6.375 -50.539 1.00 45.81 287 ASP A C 1
ATOM 2308 O O . ASP A 1 287 ? 3.405 -5.737 -50.298 1.00 45.81 287 ASP A O 1
#

Organism: Erythranthe guttata (NCBI:txid4155)

pLDDT: mean 81.07, std 15.39, range [34.19, 96.69]

Secondary structure (DSSP, 8-state):
--GGGGTT--PSP-TT--SPEEEEEESGGG-EEEEEETTTTEEEE----GGGTT-EEEE-SSTTEEEEEEEETTEEEEEEEETTT--EEEPPPB-SPPSS-S---EEEEESS-TTSTT-EEEEEESS-SEEEEEETT-SS-EEEES-BTTTTB-EEEEEEETTEEEEEETTT-BEEEEEEETTEEEEEE-B-TTS-B-BPPP---SS--EEEEEEEEETTEEEEEEEEE-TT-TT--EEEEEEEEEETTTTEEEE-S--TTEEEEEETTEEEEEE------------

Radius of gyration: 20.1 Å; chains: 1; bounding box: 49×55×70 Å

Foldseek 3Di:
DDPPLLVLQPPPDDPPPQFDWDWDQDDDLSQWIWTADPVVRGTPDTRRNVVQGSWDWADEQDPPWIWTWHDDPFKIWIWIAHRHVRDIHTADIGRHDQPDPPPWDWHWYWLDPLVDQQIKIWIDTQRHQKIWIDRRPDPHIDIDGQADPDPSWGFQEWHDAPSWIWTAIPPQRFIWTWDQDPNDIDTGTQAAPVRHTLHDDDPDDPDDWDKDWYFEDAPNWTKIKIFTFDPVDPVSDTPDIWIWTAPSNRNYIDIDPDPPQKDWDDDRRHIYIDHNDPPDPPPDDDD

InterPro domains:
  IPR005174 KIB1-4, beta-propeller [PF03478] (35-273)
  IPR011043 Galactose oxidase/kelch, beta-propeller [SSF50965] (78-260)